Protein AF-A0A6M7ULU3-F1 (afdb_monomer_lite)

pLDDT: mean 80.38, std 22.22, range [25.2, 98.38]

Radius of gyration: 22.67 Å; chains: 1; bounding box: 77×61×46 Å

Foldseek 3Di:
DDDDDDDDDDDPDPPPPPPPPPPQPPPPPPPPPDDPDPQKEKEAEDAQAPQDGRQLVQLLQLLLCVLVVFKEKAWDADDAAPCLLVCQVVVPWYKYFYWYDPDHDDPCGNDPPFKWWFQWWQFSVRDIDGDPLSYTDMHRQADPVGGDQKTKIFIWGDPDRRDFDDDADDAQQQWFAPDDPRHGDDPPCRIGMIGGDHPDPPDHPIHRRGMTIGHGSGMIMTGDIATFAPCVVCSSVCSPPDSVVSSVNSVNRNDHHPPDPPPPDDDDDDD

Sequence (271 aa):
MWRRADSFAGLIGKKSMDSIEARWEMPSPRKTVSRMGEDYVCWSRMQAEAGQALEAIVRRKELERRAGRGMFCWGVGNAPAVITGALARLGEPVA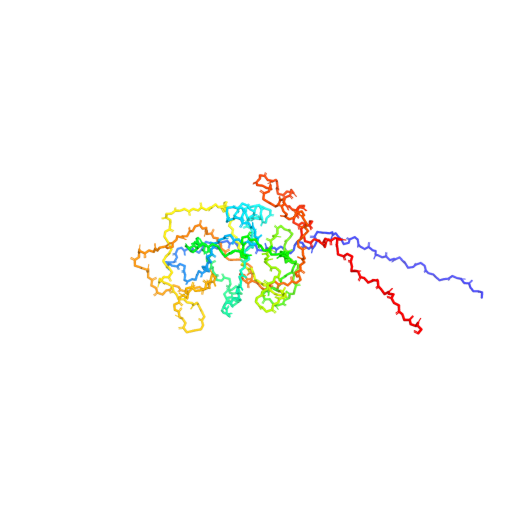AVFSIMKSRPKAVDVNPGRIVAWRRYFDVDGAIRPMPRHVLVTSRAESASGPKSRHFALMCWSDKPLLIQHGEQFDPAAYRNAGGTGAPVGASQVTALLKRASQGEGASAYEANLKAWLVAAYWVRLTDPIDCSPEFSCIDDLTDGSVDEWLQFVDRARHESELAEPSHAQQGCLL

Organism: NCBI:txid1777866

Secondary structure (DSSP, 8-state):
----------------TTTT---------------SS-SEEEEEEE--BTTB-HHHHHHHHHHHHHHTTTEEEEEESSPPPTHHHHHHHHT---EEEEEE-SSPPPHHHHS-S-EEEEEEEE-TTS-EEEPPTT---EEESEETTEE-S-EEEEEEE-SS------S-B--GGGEEESSTT-PPPPTT-SEEEEEE-S---S--S-B--EEEEEEEEEEEEEEEEEEPPGGGGGGGG-TT--HHHHHHHHHHHTS--TT------------

Structure (mmCIF, N/CA/C/O backbone):
data_AF-A0A6M7ULU3-F1
#
_entry.id   AF-A0A6M7ULU3-F1
#
loop_
_atom_site.group_PDB
_atom_site.id
_atom_site.type_symbol
_atom_site.label_atom_id
_atom_site.label_alt_id
_atom_site.label_comp_id
_atom_site.label_asym_id
_atom_site.label_entity_id
_atom_site.label_seq_id
_atom_site.pdbx_PDB_ins_code
_atom_site.Cartn_x
_atom_site.Cartn_y
_atom_site.Cartn_z
_atom_site.occupancy
_atom_site.B_iso_or_equiv
_atom_site.auth_seq_id
_atom_site.auth_comp_id
_atom_site.auth_asym_id
_atom_site.auth_atom_id
_atom_site.pdbx_PDB_model_num
ATOM 1 N N . MET A 1 1 ? 56.588 -37.198 -19.970 1.00 35.66 1 MET A N 1
ATOM 2 C CA . MET A 1 1 ? 55.789 -37.801 -21.060 1.00 35.66 1 MET A CA 1
ATOM 3 C C . MET A 1 1 ? 54.714 -38.667 -20.390 1.00 35.66 1 MET A C 1
ATOM 5 O O . MET A 1 1 ? 55.012 -39.783 -20.018 1.00 35.66 1 MET A O 1
ATOM 9 N N . TRP A 1 2 ? 53.703 -38.067 -19.752 1.00 25.20 2 TRP A N 1
ATOM 10 C CA . TRP A 1 2 ? 52.371 -37.653 -20.249 1.00 25.20 2 TRP A CA 1
ATOM 11 C C . TRP A 1 2 ? 51.399 -38.798 -20.631 1.00 25.20 2 TRP A C 1
ATOM 13 O O . TRP A 1 2 ? 51.589 -39.438 -21.659 1.00 25.20 2 TRP A O 1
ATOM 23 N N . ARG A 1 3 ? 50.277 -38.842 -19.872 1.00 29.02 3 ARG A N 1
ATOM 24 C CA . ARG A 1 3 ? 48.933 -39.453 -20.095 1.00 29.02 3 ARG A CA 1
ATOM 25 C C . ARG A 1 3 ? 48.806 -40.956 -19.770 1.00 29.02 3 ARG A C 1
ATOM 27 O O . ARG A 1 3 ? 49.662 -41.727 -20.160 1.00 29.02 3 ARG A O 1
ATOM 34 N N . ARG A 1 4 ? 47.760 -41.457 -19.095 1.00 30.28 4 ARG A N 1
ATOM 35 C CA . ARG A 1 4 ? 46.363 -41.005 -18.892 1.00 30.28 4 ARG A CA 1
ATOM 36 C C . ARG A 1 4 ? 45.883 -41.340 -17.465 1.00 30.28 4 ARG A C 1
ATOM 38 O O . ARG A 1 4 ? 46.225 -42.405 -16.971 1.00 30.28 4 ARG A O 1
ATOM 45 N N . ALA A 1 5 ? 45.043 -40.486 -16.878 1.00 30.14 5 ALA A N 1
ATOM 46 C CA . ALA A 1 5 ? 44.200 -40.812 -15.727 1.00 30.14 5 ALA A CA 1
ATOM 47 C C . ALA A 1 5 ? 42.767 -40.319 -16.000 1.00 30.14 5 ALA A C 1
ATOM 49 O O . ALA A 1 5 ? 42.569 -39.165 -16.373 1.00 30.14 5 ALA A O 1
ATOM 50 N N . ASP A 1 6 ? 41.839 -41.266 -15.892 1.00 32.16 6 ASP A N 1
ATOM 51 C CA . ASP A 1 6 ? 40.480 -41.196 -15.349 1.00 32.16 6 ASP A CA 1
ATOM 52 C C . ASP A 1 6 ? 39.484 -40.142 -15.864 1.00 32.16 6 ASP A C 1
ATOM 54 O O . ASP A 1 6 ? 39.533 -38.954 -15.552 1.00 32.16 6 ASP A O 1
ATOM 58 N N . SER A 1 7 ? 38.471 -40.643 -16.584 1.00 31.08 7 SER A N 1
ATOM 59 C CA . SER A 1 7 ? 37.175 -39.980 -16.750 1.00 31.08 7 SER A CA 1
ATOM 60 C C . SER A 1 7 ? 36.337 -40.183 -15.491 1.00 31.08 7 SER A C 1
ATOM 62 O O . SER A 1 7 ? 35.831 -41.274 -15.238 1.00 31.08 7 SER A O 1
ATOM 64 N N . PHE A 1 8 ? 36.161 -39.109 -14.728 1.00 32.69 8 PHE A N 1
ATOM 65 C CA . PHE A 1 8 ? 35.147 -39.014 -13.686 1.00 32.69 8 PHE A CA 1
ATOM 66 C C . PHE A 1 8 ? 33.786 -38.732 -14.335 1.00 32.69 8 PHE A C 1
ATOM 68 O O . PHE A 1 8 ? 33.576 -37.688 -14.954 1.00 32.69 8 PHE A O 1
ATOM 75 N N . ALA A 1 9 ? 32.855 -39.671 -14.183 1.00 32.66 9 ALA A N 1
ATOM 76 C CA . ALA A 1 9 ? 31.445 -39.475 -14.480 1.00 32.66 9 ALA A CA 1
ATOM 77 C C . ALA A 1 9 ? 30.847 -38.490 -13.459 1.00 32.66 9 ALA A C 1
ATOM 79 O O . ALA A 1 9 ? 30.571 -38.843 -12.314 1.00 32.66 9 ALA A O 1
ATOM 80 N N . GLY A 1 10 ? 30.683 -37.233 -13.871 1.00 28.67 10 GLY A N 1
ATOM 81 C CA . GLY A 1 10 ? 30.021 -36.193 -13.092 1.00 28.67 10 GLY A CA 1
ATOM 82 C C . GLY A 1 10 ? 28.512 -36.206 -13.313 1.00 28.67 10 GLY A C 1
ATOM 83 O O . GLY A 1 10 ? 28.027 -35.781 -14.359 1.00 28.67 10 GLY A O 1
ATOM 84 N N . LEU A 1 11 ? 27.782 -36.668 -12.297 1.00 34.09 11 LEU A N 1
ATOM 85 C CA . LEU A 1 11 ? 26.358 -36.415 -12.080 1.00 34.09 11 LEU A CA 1
ATOM 86 C C . LEU A 1 11 ? 26.085 -34.898 -12.162 1.00 34.09 11 LEU A C 1
ATOM 88 O O . LEU A 1 11 ? 26.368 -34.163 -11.219 1.00 34.09 11 LEU A O 1
ATOM 92 N N . ILE A 1 12 ? 25.491 -34.422 -13.255 1.00 35.84 12 ILE A N 1
ATOM 93 C CA . ILE A 1 12 ? 24.812 -33.120 -13.276 1.00 35.84 12 ILE A CA 1
ATOM 94 C C . ILE A 1 12 ? 23.319 -33.415 -13.291 1.00 35.84 12 ILE A C 1
ATOM 96 O O . ILE A 1 12 ? 22.694 -33.614 -14.332 1.00 35.84 12 ILE A O 1
ATOM 100 N N . GLY A 1 13 ? 22.758 -33.499 -12.086 1.00 30.20 13 GLY A N 1
ATOM 101 C CA . GLY A 1 13 ? 21.319 -33.505 -11.892 1.00 30.20 13 GLY A CA 1
ATOM 102 C C . GLY A 1 13 ? 20.732 -32.214 -12.452 1.00 30.20 13 GLY A C 1
ATOM 103 O O . GLY A 1 13 ? 21.105 -31.118 -12.031 1.00 30.20 13 GLY A O 1
ATOM 104 N N . LYS A 1 14 ? 19.797 -32.354 -13.394 1.00 31.61 14 LYS A N 1
ATOM 105 C CA . LYS A 1 14 ? 18.844 -31.309 -13.767 1.00 31.61 14 LYS A CA 1
ATOM 106 C C . LYS A 1 14 ? 18.110 -30.869 -12.495 1.00 31.61 14 LYS A C 1
ATOM 108 O O . LYS A 1 14 ? 17.156 -31.522 -12.081 1.00 31.61 14 LYS A O 1
ATOM 113 N N . LYS A 1 15 ? 18.556 -29.790 -11.846 1.00 33.06 15 LYS A N 1
ATOM 114 C CA . LYS A 1 15 ? 17.709 -29.077 -10.887 1.00 33.06 15 LYS A CA 1
ATOM 115 C C . LYS A 1 15 ? 16.626 -28.391 -11.707 1.00 33.06 15 LYS A C 1
ATOM 117 O O . LYS A 1 15 ? 16.906 -27.437 -12.427 1.00 33.06 15 LYS A O 1
ATOM 122 N N . SER A 1 16 ? 15.429 -28.970 -11.662 1.00 33.25 16 SER A N 1
ATOM 123 C CA . SER A 1 16 ? 14.222 -28.376 -12.222 1.00 33.25 16 SER A CA 1
ATOM 124 C C . SER A 1 16 ? 14.069 -26.956 -11.666 1.00 33.25 16 SER A C 1
ATOM 126 O O . SER A 1 16 ? 14.337 -26.682 -10.495 1.00 33.25 16 SER A O 1
ATOM 128 N N . MET A 1 17 ? 13.667 -26.050 -12.549 1.00 28.30 17 MET A N 1
ATOM 129 C CA . MET A 1 17 ? 13.428 -24.636 -12.280 1.00 28.30 17 MET A CA 1
ATOM 130 C C . MET A 1 17 ? 12.099 -24.416 -11.526 1.00 28.30 17 MET A C 1
ATOM 132 O O . MET A 1 17 ? 11.607 -23.297 -11.473 1.00 28.30 17 MET A O 1
ATOM 136 N N . ASP A 1 18 ? 11.542 -25.474 -10.919 1.00 28.73 18 ASP A N 1
ATOM 137 C CA . ASP A 1 18 ? 10.254 -25.474 -10.212 1.00 28.73 18 ASP A CA 1
ATOM 138 C C . ASP A 1 18 ? 10.403 -25.304 -8.687 1.00 28.73 18 ASP A C 1
ATOM 140 O O . ASP A 1 18 ? 9.416 -25.266 -7.959 1.00 28.73 18 ASP A O 1
ATOM 144 N N . SER A 1 19 ? 11.628 -25.191 -8.157 1.00 29.30 19 SER A N 1
ATOM 145 C CA . SER A 1 19 ? 11.877 -25.183 -6.704 1.00 29.30 19 SER A CA 1
ATOM 146 C C . SER A 1 19 ? 12.030 -23.794 -6.056 1.00 29.30 19 SER A C 1
ATOM 148 O O . SER A 1 19 ? 12.528 -23.707 -4.935 1.00 29.30 19 SER A O 1
ATOM 150 N N . ILE A 1 20 ? 11.628 -22.703 -6.724 1.00 36.16 20 ILE A N 1
ATOM 151 C CA . ILE A 1 20 ? 11.627 -21.332 -6.149 1.00 36.16 20 ILE A CA 1
ATOM 152 C C . ILE A 1 20 ? 10.221 -20.698 -6.183 1.00 36.16 20 ILE A C 1
ATOM 154 O O . ILE A 1 20 ? 10.050 -19.506 -5.968 1.00 36.16 20 ILE A O 1
ATOM 158 N N . GLU A 1 21 ? 9.165 -21.488 -6.354 1.00 36.66 21 GLU A N 1
ATOM 159 C CA . GLU A 1 21 ? 7.864 -21.101 -5.809 1.00 36.66 21 GLU A CA 1
ATOM 160 C C . GLU A 1 21 ? 7.826 -21.603 -4.370 1.00 36.66 21 GLU A C 1
ATOM 162 O O . GLU A 1 21 ? 7.372 -22.711 -4.086 1.00 36.66 21 GLU A O 1
ATOM 167 N N . ALA A 1 22 ? 8.395 -20.817 -3.450 1.00 36.91 22 ALA A N 1
ATOM 168 C CA . ALA A 1 22 ? 8.156 -21.021 -2.031 1.00 36.91 22 ALA A CA 1
ATOM 169 C C . ALA A 1 22 ? 6.640 -21.042 -1.864 1.00 36.91 22 ALA A C 1
ATOM 171 O O . ALA A 1 22 ? 6.033 -19.987 -1.977 1.00 36.91 22 ALA A O 1
ATOM 172 N N . ARG A 1 23 ? 6.040 -22.230 -1.690 1.00 36.75 23 ARG A N 1
ATOM 173 C CA . ARG A 1 23 ? 4.614 -22.397 -1.410 1.00 36.75 23 ARG A CA 1
ATOM 174 C C . ARG A 1 23 ? 4.280 -21.394 -0.321 1.00 36.75 23 ARG A C 1
ATOM 176 O O . ARG A 1 23 ? 4.613 -21.603 0.842 1.00 36.75 23 ARG A O 1
ATOM 183 N N . TRP A 1 24 ? 3.661 -20.289 -0.717 1.00 47.78 24 TRP A N 1
ATOM 184 C CA . TRP A 1 24 ? 2.916 -19.440 0.178 1.00 47.78 24 TRP A CA 1
ATOM 185 C C . TRP A 1 24 ? 1.815 -20.369 0.650 1.00 47.78 24 TRP A C 1
ATOM 187 O O . TRP A 1 24 ? 0.816 -20.563 -0.044 1.00 47.78 24 TRP A O 1
ATOM 197 N N . GLU A 1 25 ? 2.065 -21.075 1.754 1.00 38.66 25 GLU A N 1
ATOM 198 C CA . GLU A 1 25 ? 0.992 -21.679 2.510 1.00 38.66 25 GLU A CA 1
ATOM 199 C C . GLU A 1 25 ? 0.091 -20.507 2.830 1.00 38.66 25 GLU A C 1
ATOM 201 O O . GLU A 1 25 ? 0.400 -19.658 3.668 1.00 38.66 25 GLU A O 1
ATOM 206 N N . MET A 1 26 ? -0.961 -20.393 2.019 1.00 45.59 26 MET A N 1
ATOM 207 C CA . MET A 1 26 ? -2.015 -19.438 2.235 1.00 45.59 26 MET A CA 1
ATOM 208 C C . MET A 1 26 ? -2.385 -19.648 3.693 1.00 45.59 26 MET A C 1
ATOM 210 O O . MET A 1 26 ? -2.729 -20.785 4.048 1.00 45.59 26 MET A O 1
ATOM 214 N N . PRO A 1 27 ? -2.322 -18.624 4.559 1.00 39.94 27 PRO A N 1
ATOM 215 C CA . PRO A 1 27 ? -3.164 -18.694 5.722 1.00 39.94 27 PRO A CA 1
ATOM 216 C C . PRO A 1 27 ? -4.553 -18.859 5.117 1.00 39.94 27 PRO A C 1
ATOM 218 O O . PRO A 1 27 ? -5.095 -17.928 4.522 1.00 39.94 27 PRO A O 1
ATOM 221 N N . SER A 1 28 ? -5.087 -20.090 5.159 1.00 38.56 28 SER A N 1
ATOM 222 C CA . SER A 1 28 ? -6.513 -20.303 4.983 1.00 38.56 28 SER A CA 1
ATOM 223 C C . SER A 1 28 ? -7.115 -19.198 5.826 1.00 38.56 28 SER A C 1
ATOM 225 O O . SER A 1 28 ? -6.708 -19.122 6.994 1.00 38.56 28 SER A O 1
ATOM 227 N N . PRO A 1 29 ? -7.979 -18.319 5.282 1.00 43.12 29 PRO A N 1
ATOM 228 C CA . PRO A 1 29 ? -8.735 -17.427 6.132 1.00 43.12 29 PRO A CA 1
ATOM 229 C C . PRO A 1 29 ? -9.400 -18.386 7.102 1.00 43.12 29 PRO A C 1
ATOM 231 O O . PRO A 1 29 ? -10.265 -19.181 6.714 1.00 43.12 29 PRO A O 1
ATOM 234 N N . ARG A 1 30 ? -8.849 -18.494 8.320 1.00 38.75 30 ARG A N 1
ATOM 235 C CA . ARG A 1 30 ? -9.427 -19.370 9.318 1.00 38.75 30 ARG A CA 1
ATOM 236 C C . ARG A 1 30 ? -10.847 -18.855 9.365 1.00 38.75 30 ARG A C 1
ATOM 238 O O . ARG A 1 30 ? -11.071 -17.643 9.333 1.00 38.75 30 ARG A O 1
ATOM 245 N N . LYS A 1 31 ? -11.806 -19.775 9.340 1.00 37.12 31 LYS A N 1
ATOM 246 C CA . LYS A 1 31 ? -13.168 -19.471 9.753 1.00 37.12 31 LYS A CA 1
ATOM 247 C C . LYS A 1 31 ? -13.058 -19.032 11.211 1.00 37.12 31 LYS A C 1
ATOM 249 O O . LYS A 1 31 ? -13.299 -19.815 12.122 1.00 37.12 31 LYS A O 1
ATOM 254 N N . THR A 1 32 ? -12.586 -17.813 11.433 1.00 39.00 32 THR A N 1
ATOM 255 C CA . THR A 1 32 ? -12.601 -17.143 12.707 1.00 39.00 32 THR A CA 1
ATOM 256 C C . THR A 1 32 ? -14.056 -16.788 12.831 1.00 39.00 32 THR A C 1
ATOM 258 O O . THR A 1 32 ? -14.553 -15.820 12.259 1.00 39.00 32 THR A O 1
ATOM 261 N N . VAL A 1 33 ? -14.760 -17.735 13.444 1.00 34.56 33 VAL A N 1
ATOM 262 C CA . VAL A 1 33 ? -16.050 -17.548 14.074 1.00 34.56 33 VAL A CA 1
ATOM 263 C C . VAL A 1 33 ? -16.116 -16.106 14.541 1.00 34.56 33 VAL A C 1
ATOM 265 O O . VAL A 1 33 ? -15.246 -15.678 15.299 1.00 34.56 33 VAL A O 1
ATOM 268 N N . SER A 1 34 ? -17.118 -15.393 14.023 1.00 38.50 34 SER A N 1
ATOM 269 C CA . SER A 1 34 ? -17.583 -14.099 14.504 1.00 38.50 34 SER A CA 1
ATOM 270 C C . SER A 1 34 ? -17.288 -13.957 15.993 1.00 38.50 34 SER A C 1
ATOM 272 O O . SER A 1 34 ? -17.973 -14.528 16.845 1.00 38.50 34 SER A O 1
ATOM 274 N N . ARG A 1 35 ? -16.220 -13.231 16.305 1.00 40.03 35 ARG A N 1
ATOM 275 C CA . ARG A 1 35 ? -16.012 -12.667 17.621 1.00 40.03 35 ARG A CA 1
ATOM 276 C C . ARG A 1 35 ? -15.949 -11.175 17.378 1.00 40.03 35 ARG A C 1
ATOM 278 O O . ARG A 1 35 ? -15.155 -10.699 16.578 1.00 40.03 35 ARG A O 1
ATOM 285 N N . MET A 1 36 ? -16.928 -10.503 17.962 1.00 38.56 36 MET A N 1
ATOM 286 C CA . MET A 1 36 ? -17.193 -9.079 17.847 1.00 38.56 36 MET A CA 1
ATOM 287 C C . MET A 1 36 ? -15.902 -8.247 17.822 1.00 38.56 36 MET A C 1
ATOM 289 O O . MET A 1 36 ? -15.137 -8.291 18.777 1.00 38.56 36 MET A O 1
ATOM 293 N N . GLY A 1 37 ? -15.732 -7.473 16.744 1.00 48.56 37 GLY A N 1
ATOM 294 C CA . GLY A 1 37 ? -14.666 -6.492 16.553 1.00 48.56 37 GLY A CA 1
ATOM 295 C C . GLY A 1 37 ? -13.372 -7.081 15.997 1.00 48.56 37 GLY A C 1
ATOM 296 O O . GLY A 1 37 ? -12.678 -7.828 16.671 1.00 48.56 37 GLY A O 1
ATOM 297 N N . GLU A 1 38 ? -12.986 -6.678 14.785 1.00 63.88 38 GLU A N 1
ATOM 298 C CA . GLU A 1 38 ? -11.574 -6.733 14.398 1.00 63.88 38 GLU A CA 1
ATOM 299 C C . GLU A 1 38 ? -10.802 -5.866 15.401 1.00 63.88 38 GLU A C 1
ATOM 301 O O . GLU A 1 38 ? -10.943 -4.635 15.406 1.00 63.88 38 GLU A O 1
ATOM 306 N N . ASP A 1 39 ? -10.077 -6.520 16.312 1.00 84.75 39 ASP A N 1
ATOM 307 C CA . ASP A 1 39 ? -9.306 -5.855 17.363 1.00 84.75 39 ASP A CA 1
ATOM 308 C C . ASP A 1 39 ? -8.168 -5.037 16.764 1.00 84.75 39 ASP A C 1
ATOM 310 O O . ASP A 1 39 ? -7.835 -3.979 17.298 1.00 84.75 39 ASP A O 1
ATOM 314 N N . TYR A 1 40 ? -7.614 -5.498 15.638 1.00 93.50 40 TYR A N 1
ATOM 315 C CA . TYR A 1 40 ? -6.544 -4.836 14.911 1.00 93.50 40 TYR A CA 1
ATOM 316 C C . TYR A 1 40 ? -6.920 -4.563 13.457 1.00 93.50 40 TYR A C 1
ATOM 318 O O . TYR A 1 40 ? -7.411 -5.430 12.739 1.00 93.50 40 TYR A O 1
ATOM 326 N N . VAL A 1 41 ? -6.596 -3.355 13.008 1.00 95.75 41 VAL A N 1
ATOM 327 C CA . VAL A 1 41 ? -6.731 -2.919 11.616 1.00 95.75 41 VAL A CA 1
ATOM 328 C C . VAL A 1 41 ? -5.482 -2.149 11.222 1.00 95.75 41 VAL A C 1
ATOM 330 O O . VAL A 1 41 ? -4.979 -1.318 11.974 1.00 95.75 41 VAL A O 1
ATOM 333 N N . CYS A 1 42 ? -4.977 -2.399 10.022 1.00 97.06 42 CYS A N 1
ATOM 334 C CA . CYS A 1 42 ? -4.049 -1.504 9.362 1.00 97.06 42 CYS A CA 1
ATOM 335 C C . CYS A 1 42 ? -4.844 -0.517 8.518 1.00 97.06 42 CYS A C 1
ATOM 337 O O . CYS A 1 42 ? -5.425 -0.878 7.498 1.00 97.06 42 CYS A O 1
ATOM 339 N N . TRP A 1 43 ? -4.882 0.731 8.964 1.00 97.06 43 TRP A N 1
ATOM 340 C CA . TRP A 1 43 ? -5.537 1.796 8.229 1.00 97.06 43 TRP A CA 1
ATOM 341 C C . TRP A 1 43 ? -4.513 2.533 7.375 1.00 97.06 43 TRP A C 1
ATOM 343 O O . TRP A 1 43 ? -3.498 3.004 7.894 1.00 97.06 43 TRP A O 1
ATOM 353 N N . SER A 1 44 ? -4.781 2.644 6.078 1.00 97.12 44 SER A N 1
ATOM 354 C CA . SER A 1 44 ? -3.968 3.398 5.132 1.00 97.12 44 SER A CA 1
ATOM 355 C C . SER A 1 44 ? -4.824 4.415 4.389 1.00 97.12 44 SER A C 1
ATOM 357 O O . SER A 1 44 ? -5.944 4.138 3.968 1.00 97.12 44 SER A O 1
ATOM 359 N N . ARG A 1 45 ? -4.304 5.624 4.231 1.00 96.06 45 ARG A N 1
ATOM 360 C CA . ARG A 1 45 ? -4.933 6.682 3.456 1.00 96.06 45 ARG A CA 1
ATOM 361 C C . ARG A 1 45 ? -4.299 6.732 2.075 1.00 96.06 45 ARG A C 1
ATOM 363 O O . ARG A 1 45 ? -3.080 6.801 1.958 1.00 96.06 45 ARG A O 1
ATOM 370 N N . MET A 1 46 ? -5.127 6.709 1.043 1.00 95.62 46 MET A N 1
ATOM 371 C CA . MET A 1 46 ? -4.705 6.574 -0.346 1.00 95.62 46 MET A CA 1
ATOM 372 C C . MET A 1 46 ? -5.031 7.821 -1.167 1.00 95.62 46 MET A C 1
ATOM 374 O O . MET A 1 46 ? -6.022 8.511 -0.929 1.00 95.62 46 MET A O 1
ATOM 378 N N . GLN A 1 47 ? -4.162 8.111 -2.127 1.00 94.12 47 GLN A N 1
ATOM 379 C CA . GLN A 1 47 ? -4.257 9.228 -3.064 1.00 94.12 47 GLN A CA 1
ATOM 380 C C . GLN A 1 47 ? -3.383 8.929 -4.290 1.00 94.12 47 GLN A C 1
ATOM 382 O O . GLN A 1 47 ? -2.795 7.851 -4.374 1.00 94.12 47 GLN A O 1
ATOM 387 N N . ALA A 1 48 ? -3.274 9.889 -5.210 1.00 91.44 48 ALA A N 1
ATOM 388 C CA . ALA A 1 48 ? -2.309 9.820 -6.301 1.00 91.44 48 ALA A CA 1
ATOM 389 C C . ALA A 1 48 ? -0.870 9.682 -5.764 1.00 91.44 48 ALA A C 1
ATOM 391 O O . ALA A 1 48 ? -0.486 10.379 -4.819 1.00 91.44 48 ALA A O 1
ATOM 392 N N . GLU A 1 49 ? -0.082 8.798 -6.370 1.00 89.50 49 GLU A N 1
ATOM 393 C CA . GLU A 1 49 ? 1.303 8.522 -5.985 1.00 89.50 49 GLU A CA 1
ATOM 394 C C . GLU A 1 49 ? 2.132 8.124 -7.209 1.00 89.50 49 GLU A C 1
ATOM 396 O O . GLU A 1 49 ? 1.656 7.421 -8.097 1.00 89.50 49 GLU A O 1
ATOM 401 N N . ALA A 1 50 ? 3.396 8.559 -7.234 1.00 86.12 50 ALA A N 1
ATOM 402 C CA . ALA A 1 50 ? 4.357 8.236 -8.287 1.00 86.12 50 ALA A CA 1
ATOM 403 C C . ALA A 1 50 ? 3.826 8.535 -9.705 1.00 86.12 50 ALA A C 1
ATOM 405 O O . ALA A 1 50 ? 4.027 7.747 -10.624 1.00 86.12 50 ALA A O 1
ATOM 406 N N . GLY A 1 51 ? 3.142 9.669 -9.873 1.00 86.12 51 GLY A N 1
ATOM 407 C CA . GLY A 1 51 ? 2.607 10.099 -11.166 1.00 86.12 51 GLY A CA 1
ATOM 408 C C . GLY A 1 51 ? 1.287 9.448 -11.575 1.00 86.12 51 GLY A C 1
ATOM 409 O O . GLY A 1 51 ? 0.714 9.850 -12.579 1.00 86.12 51 GLY A O 1
ATOM 410 N N . GLN A 1 52 ? 0.776 8.487 -10.801 1.00 89.56 52 GLN A N 1
ATOM 411 C CA . GLN A 1 52 ? -0.456 7.771 -11.126 1.00 89.56 52 GLN A CA 1
ATOM 412 C C . GLN A 1 52 ? -1.645 8.337 -10.355 1.00 89.56 52 GLN A C 1
ATOM 414 O O . GLN A 1 52 ? -1.571 8.577 -9.144 1.00 89.56 52 GLN A O 1
ATOM 419 N N . ALA A 1 53 ? -2.773 8.486 -11.051 1.00 92.62 53 ALA A N 1
ATOM 420 C CA . ALA A 1 53 ? -4.064 8.713 -10.413 1.00 92.62 53 ALA A CA 1
ATOM 421 C C . ALA A 1 53 ? -4.454 7.509 -9.540 1.00 92.62 53 ALA A C 1
ATOM 423 O O . ALA A 1 53 ? -4.061 6.369 -9.800 1.00 92.62 53 ALA A O 1
ATOM 424 N N . LEU A 1 54 ? -5.263 7.750 -8.509 1.00 94.44 54 LEU A N 1
ATOM 425 C CA . LEU A 1 54 ? -5.662 6.714 -7.559 1.00 94.44 54 LEU A CA 1
ATOM 426 C C . LEU A 1 54 ? -6.368 5.532 -8.249 1.00 94.44 54 LEU A C 1
ATOM 428 O O . LEU A 1 54 ? -6.093 4.375 -7.944 1.00 94.44 54 LEU A O 1
ATOM 432 N N . GLU A 1 55 ? -7.238 5.809 -9.212 1.00 93.50 55 GLU A N 1
ATOM 433 C CA . GLU A 1 55 ? -7.972 4.804 -9.977 1.00 93.50 55 GLU A CA 1
ATOM 434 C C . GLU A 1 55 ? -7.021 3.932 -10.805 1.00 93.50 55 GLU A C 1
ATOM 436 O O . GLU A 1 55 ? -7.221 2.722 -10.904 1.00 93.50 55 GLU A O 1
ATOM 441 N N . ALA A 1 56 ? -5.961 4.525 -11.364 1.00 92.62 56 ALA A N 1
ATOM 442 C CA . ALA A 1 56 ? -4.930 3.794 -12.094 1.00 92.62 56 ALA A CA 1
ATOM 443 C C . ALA A 1 56 ? -4.123 2.880 -11.163 1.00 92.62 56 ALA A C 1
ATOM 445 O O . ALA A 1 56 ? -3.919 1.703 -11.471 1.00 92.62 56 ALA A O 1
ATOM 446 N N . ILE A 1 57 ? -3.771 3.374 -9.969 1.00 94.56 57 ILE A N 1
ATOM 447 C CA . ILE A 1 57 ? -3.132 2.564 -8.925 1.00 94.56 57 ILE A CA 1
ATOM 448 C C . ILE A 1 57 ? -4.017 1.364 -8.572 1.00 94.56 57 ILE A C 1
ATOM 450 O O . ILE A 1 57 ? -3.523 0.239 -8.551 1.00 94.56 57 ILE A O 1
ATOM 454 N N . VAL A 1 58 ? -5.316 1.568 -8.330 1.00 95.75 58 VAL A N 1
ATOM 455 C CA . VAL A 1 58 ? -6.239 0.478 -7.968 1.00 95.75 58 VAL A CA 1
ATOM 456 C C . VAL A 1 58 ? -6.364 -0.554 -9.092 1.00 95.75 58 VAL A C 1
ATOM 458 O O . VAL A 1 58 ? -6.234 -1.747 -8.816 1.00 95.75 58 VAL A O 1
ATOM 461 N N . ARG A 1 59 ? -6.519 -0.129 -10.355 1.00 93.94 59 ARG A N 1
ATOM 462 C CA . ARG A 1 59 ? -6.556 -1.046 -11.513 1.00 93.94 59 ARG A CA 1
ATOM 463 C C . ARG A 1 59 ? -5.302 -1.913 -11.598 1.00 93.94 59 ARG A C 1
ATOM 465 O O . ARG A 1 59 ? -5.382 -3.130 -11.736 1.00 93.94 59 ARG A O 1
ATOM 472 N N . ARG A 1 60 ? -4.131 -1.304 -11.431 1.00 93.75 60 ARG A N 1
ATOM 473 C CA . ARG A 1 60 ? -2.856 -2.023 -11.415 1.00 93.75 60 ARG A CA 1
ATOM 474 C C . ARG A 1 60 ? -2.759 -3.014 -10.258 1.00 93.75 60 ARG A C 1
ATOM 476 O O . ARG A 1 60 ? -2.262 -4.126 -10.428 1.00 93.75 60 ARG A O 1
ATOM 483 N N . LYS A 1 61 ? -3.234 -2.628 -9.072 1.00 96.31 61 LYS A N 1
ATOM 484 C CA . LYS A 1 61 ? -3.267 -3.522 -7.910 1.00 96.31 61 LYS A CA 1
ATOM 485 C C . LYS A 1 61 ? -4.219 -4.695 -8.128 1.00 96.31 61 LYS A C 1
ATOM 487 O O . LYS A 1 61 ? -3.940 -5.775 -7.619 1.00 96.31 61 LYS A O 1
ATOM 492 N N . GLU A 1 62 ? -5.277 -4.528 -8.920 1.00 96.62 62 GLU A N 1
ATOM 493 C CA . GLU A 1 62 ? -6.136 -5.641 -9.332 1.00 96.62 62 GLU A CA 1
ATOM 494 C C . GLU A 1 62 ? -5.424 -6.615 -10.285 1.00 96.62 62 GLU A C 1
ATOM 496 O O . GLU A 1 62 ? -5.557 -7.826 -10.112 1.00 96.62 62 GLU A O 1
ATOM 501 N N . LEU A 1 63 ? -4.620 -6.138 -11.244 1.00 95.69 63 LEU A N 1
ATOM 502 C CA . LEU A 1 63 ? -3.786 -7.018 -12.085 1.00 95.69 63 LEU A CA 1
ATOM 503 C C . LEU A 1 63 ? -2.786 -7.814 -11.241 1.00 95.69 63 LEU A C 1
ATOM 505 O O . LEU A 1 63 ? -2.667 -9.032 -11.384 1.00 95.69 63 LEU A O 1
ATOM 509 N N . GLU A 1 64 ? -2.135 -7.128 -10.303 1.00 96.19 64 GLU A N 1
ATOM 510 C CA . GLU A 1 64 ? -1.235 -7.728 -9.324 1.00 96.19 64 GLU A CA 1
ATOM 511 C C . GLU A 1 64 ? -1.947 -8.798 -8.486 1.00 96.19 64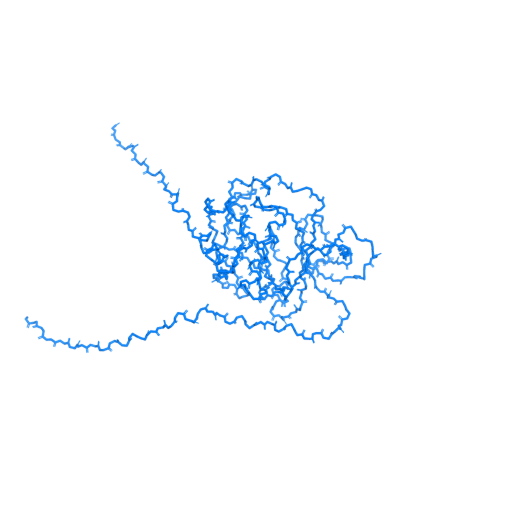 GLU A C 1
ATOM 513 O O . GLU A 1 64 ? -1.460 -9.925 -8.402 1.00 96.19 64 GLU A O 1
ATOM 518 N N . ARG A 1 65 ? -3.143 -8.491 -7.966 1.00 97.31 65 ARG A N 1
ATOM 519 C CA . ARG A 1 65 ? -3.992 -9.427 -7.219 1.00 97.31 65 ARG A CA 1
ATOM 520 C C . ARG A 1 65 ? -4.351 -10.659 -8.049 1.00 97.31 65 ARG A C 1
ATOM 522 O O . ARG A 1 65 ? -4.232 -11.781 -7.557 1.00 97.31 65 ARG A O 1
ATOM 529 N N . ARG A 1 66 ? -4.795 -10.478 -9.297 1.00 96.69 66 ARG A N 1
ATOM 530 C CA . ARG A 1 66 ? -5.168 -11.578 -10.207 1.00 96.69 66 ARG A CA 1
ATOM 531 C C . ARG A 1 66 ? -3.977 -12.495 -10.480 1.00 96.69 66 ARG A C 1
ATOM 533 O O . ARG A 1 66 ? -4.095 -13.708 -10.319 1.00 96.69 66 ARG A O 1
ATOM 540 N N . ALA A 1 67 ? -2.828 -11.917 -10.821 1.00 96.44 67 ALA A N 1
ATOM 541 C CA . ALA A 1 67 ? -1.589 -12.651 -11.068 1.00 96.44 67 ALA A CA 1
ATOM 542 C C . ALA A 1 67 ? -1.036 -13.333 -9.799 1.00 96.44 67 ALA A C 1
ATOM 544 O O . ALA A 1 67 ? -0.459 -14.417 -9.869 1.00 96.44 67 ALA A O 1
ATOM 545 N N . GLY A 1 68 ? -1.260 -12.727 -8.631 1.00 96.62 68 GLY A N 1
ATOM 546 C CA . GLY A 1 68 ? -0.858 -13.216 -7.313 1.00 96.62 68 GLY A CA 1
ATOM 547 C C . GLY A 1 68 ? -1.864 -14.122 -6.607 1.00 96.62 68 GLY A C 1
ATOM 548 O O . GLY A 1 68 ? -1.713 -14.360 -5.409 1.00 96.62 68 GLY A O 1
ATOM 549 N N . ARG A 1 69 ? -2.912 -14.599 -7.298 1.00 96.56 69 ARG A N 1
ATOM 550 C CA . ARG A 1 69 ? -3.986 -15.441 -6.722 1.00 96.56 69 ARG A CA 1
ATOM 551 C C . ARG A 1 69 ? -4.603 -14.846 -5.446 1.00 96.56 69 ARG A C 1
ATOM 553 O O . ARG A 1 69 ? -4.846 -15.539 -4.459 1.00 96.56 69 ARG A O 1
ATOM 560 N N . GLY A 1 70 ? -4.843 -13.542 -5.471 1.00 97.12 70 GLY A N 1
ATOM 561 C CA . GLY A 1 70 ? -5.381 -12.773 -4.355 1.00 97.12 70 GLY A CA 1
ATOM 562 C C . GLY A 1 70 ? -4.355 -11.870 -3.677 1.00 97.12 70 GLY A C 1
ATOM 563 O O . GLY A 1 70 ? -4.760 -10.917 -3.023 1.00 97.12 70 GLY A O 1
ATOM 564 N N . MET A 1 71 ? -3.051 -12.123 -3.830 1.00 97.88 71 MET A N 1
ATOM 565 C CA . MET A 1 71 ? -2.001 -11.348 -3.165 1.00 97.88 71 MET A CA 1
ATOM 566 C C . MET A 1 71 ? -1.614 -10.087 -3.947 1.00 97.88 71 MET A C 1
ATOM 568 O O . MET A 1 71 ? -1.444 -10.131 -5.160 1.00 97.88 71 MET A O 1
ATOM 572 N N . PHE A 1 72 ? -1.412 -8.978 -3.239 1.00 98.19 72 PHE A N 1
ATOM 573 C CA . PHE A 1 72 ? -0.842 -7.744 -3.776 1.00 98.19 72 PHE A CA 1
ATOM 574 C C . PHE A 1 72 ? -0.088 -6.979 -2.682 1.00 98.19 72 PHE A C 1
ATOM 576 O O . PHE A 1 72 ? -0.265 -7.222 -1.491 1.00 98.19 72 PHE A O 1
ATOM 583 N N . CYS A 1 73 ? 0.756 -6.029 -3.063 1.00 98.19 73 CYS A N 1
ATOM 584 C CA . CYS A 1 73 ? 1.492 -5.164 -2.160 1.00 98.19 73 CYS A CA 1
ATOM 585 C C . CYS A 1 73 ? 1.104 -3.702 -2.350 1.00 98.19 73 CYS A C 1
ATOM 587 O O . CYS A 1 73 ? 1.034 -3.204 -3.472 1.00 98.19 73 CYS A O 1
ATOM 589 N N . TRP A 1 74 ? 0.939 -2.977 -1.250 1.00 97.75 74 TRP A N 1
ATOM 590 C CA . TRP A 1 74 ? 0.649 -1.544 -1.265 1.00 97.75 74 TRP A CA 1
ATOM 591 C C . TRP A 1 74 ? 1.837 -0.756 -0.711 1.00 97.75 74 TRP A C 1
ATOM 593 O O . TRP A 1 74 ? 2.223 -0.969 0.436 1.00 97.75 74 TRP A O 1
ATOM 603 N N . GLY A 1 75 ? 2.441 0.126 -1.513 1.00 96.50 75 GLY A N 1
ATOM 604 C CA . GLY A 1 75 ? 3.578 0.951 -1.083 1.00 96.50 75 GLY A CA 1
ATOM 605 C C . GLY A 1 75 ? 3.173 1.945 0.006 1.00 96.50 75 GLY A C 1
ATOM 606 O O . GLY A 1 75 ? 2.099 2.533 -0.061 1.00 96.50 75 GLY A O 1
ATOM 607 N N . VAL A 1 76 ? 4.002 2.113 1.039 1.00 95.19 76 VAL A N 1
ATOM 608 C CA . VAL A 1 76 ? 3.727 3.042 2.148 1.00 95.19 76 VAL A CA 1
ATOM 609 C C . VAL A 1 76 ? 4.982 3.780 2.605 1.00 95.19 76 VAL A C 1
ATOM 611 O O . VAL A 1 76 ? 6.099 3.260 2.621 1.00 95.19 76 VAL A O 1
ATOM 614 N N . GLY A 1 77 ? 4.805 5.046 2.987 1.00 90.62 77 GLY A N 1
ATOM 615 C CA . GLY A 1 77 ? 5.907 5.962 3.289 1.00 90.62 77 GLY A CA 1
ATOM 616 C C . GLY A 1 77 ? 6.584 5.771 4.649 1.00 90.62 77 GLY A C 1
ATOM 617 O O . GLY A 1 77 ? 7.670 6.311 4.851 1.00 90.62 77 GLY A O 1
ATOM 618 N N . ASN A 1 78 ? 5.978 5.030 5.578 1.00 91.50 78 ASN A N 1
ATOM 619 C CA . ASN A 1 78 ? 6.459 4.905 6.955 1.00 91.50 78 ASN A CA 1
ATOM 620 C C . ASN A 1 78 ? 6.751 3.461 7.367 1.00 91.50 78 ASN A C 1
ATOM 622 O O . ASN A 1 78 ? 6.247 2.507 6.781 1.00 91.50 78 ASN A O 1
ATOM 626 N N . ALA A 1 79 ? 7.585 3.332 8.398 1.00 90.44 79 ALA A N 1
ATOM 627 C CA . ALA A 1 79 ? 7.924 2.050 8.996 1.00 90.44 79 ALA A CA 1
ATOM 628 C C . ALA A 1 79 ? 6.737 1.465 9.786 1.00 90.44 79 ALA A C 1
ATOM 630 O O . ALA A 1 79 ? 5.933 2.238 10.328 1.00 90.44 79 ALA A O 1
ATOM 631 N N . PRO A 1 80 ? 6.655 0.125 9.900 1.00 87.75 80 PRO A N 1
ATOM 632 C CA . PRO A 1 80 ? 5.672 -0.532 10.751 1.00 87.75 80 PRO A CA 1
ATOM 633 C C . PRO A 1 80 ? 5.861 -0.199 12.230 1.00 87.75 80 PRO A C 1
ATOM 635 O O . PRO A 1 80 ? 6.975 0.038 12.702 1.00 87.75 80 PRO A O 1
ATOM 638 N N . ALA A 1 81 ? 4.770 -0.285 12.994 1.00 87.31 81 ALA A N 1
ATOM 639 C CA . ALA A 1 81 ? 4.855 -0.345 14.450 1.00 87.31 81 ALA A CA 1
ATOM 640 C C . ALA A 1 81 ? 5.581 -1.633 14.881 1.00 87.31 81 ALA A C 1
ATOM 642 O O . ALA A 1 81 ? 5.392 -2.679 14.259 1.00 87.31 81 ALA A O 1
ATOM 643 N N . VAL A 1 82 ? 6.347 -1.590 15.977 1.00 86.88 82 VAL A N 1
ATOM 644 C CA . VAL A 1 82 ? 7.141 -2.738 16.473 1.00 86.88 82 VAL A CA 1
ATOM 645 C C . VAL A 1 82 ? 6.293 -4.005 16.653 1.00 86.88 82 VAL A C 1
ATOM 647 O O . VAL A 1 82 ? 6.727 -5.099 16.300 1.00 86.88 82 VAL A O 1
ATOM 650 N N . ILE A 1 83 ? 5.055 -3.857 17.135 1.00 90.44 83 ILE A N 1
ATOM 651 C CA . ILE A 1 83 ? 4.130 -4.975 17.369 1.00 90.44 83 ILE A CA 1
ATOM 652 C C . ILE A 1 83 ? 3.708 -5.703 16.078 1.00 90.44 83 ILE A C 1
ATOM 654 O O . ILE A 1 83 ? 3.323 -6.865 16.138 1.00 90.44 83 ILE A O 1
ATOM 658 N N . THR A 1 84 ? 3.831 -5.069 14.905 1.00 91.19 84 THR A N 1
ATOM 659 C CA . THR A 1 84 ? 3.379 -5.628 13.616 1.00 91.19 84 THR A CA 1
ATOM 660 C C . THR A 1 84 ? 4.027 -6.980 13.325 1.00 91.19 84 THR A C 1
ATOM 662 O O . THR A 1 84 ? 3.338 -7.928 12.964 1.00 91.19 84 THR A O 1
ATOM 665 N N . GLY A 1 85 ? 5.340 -7.101 13.555 1.00 88.75 85 GLY A N 1
ATOM 666 C CA . GLY A 1 85 ? 6.054 -8.362 13.341 1.00 88.75 85 GLY A CA 1
ATOM 667 C C . GLY A 1 85 ? 5.650 -9.459 14.331 1.00 88.75 85 GLY A C 1
ATOM 668 O O . GLY A 1 85 ? 5.657 -10.633 13.978 1.00 88.75 85 GLY A O 1
ATOM 669 N N . ALA A 1 86 ? 5.265 -9.093 15.559 1.00 89.75 86 ALA A N 1
ATOM 670 C CA . ALA A 1 86 ? 4.754 -10.054 16.533 1.00 89.75 86 ALA A CA 1
ATOM 671 C C . ALA A 1 86 ? 3.371 -10.582 16.123 1.00 89.75 86 ALA A C 1
ATOM 673 O O . ALA A 1 86 ? 3.169 -11.792 16.142 1.00 89.75 86 ALA A O 1
ATOM 674 N N . LEU A 1 87 ? 2.463 -9.702 15.680 1.00 91.75 87 LEU A N 1
ATOM 675 C CA . LEU A 1 87 ? 1.145 -10.103 15.171 1.00 91.75 87 LEU A CA 1
ATOM 676 C C . LEU A 1 87 ? 1.262 -11.019 13.948 1.00 91.75 87 LEU A C 1
ATOM 678 O O . LEU A 1 87 ? 0.583 -12.039 13.891 1.00 91.75 87 LEU A O 1
ATOM 682 N N . ALA A 1 88 ? 2.164 -10.697 13.014 1.00 91.06 88 ALA A N 1
ATOM 683 C CA . ALA A 1 88 ? 2.411 -11.524 11.834 1.00 91.06 88 ALA A CA 1
ATOM 684 C C . ALA A 1 88 ? 2.897 -12.933 12.208 1.00 91.06 88 ALA A C 1
ATOM 686 O O . ALA A 1 88 ? 2.367 -13.922 11.709 1.00 91.06 88 ALA A O 1
ATOM 687 N N . ARG A 1 89 ? 3.855 -13.048 13.141 1.00 88.56 89 ARG A N 1
ATOM 688 C CA . ARG A 1 89 ? 4.350 -14.354 13.617 1.00 88.56 89 ARG A CA 1
ATOM 689 C C . ARG A 1 89 ? 3.296 -15.166 14.369 1.00 88.56 89 ARG A C 1
ATOM 691 O O . ARG A 1 89 ? 3.322 -16.389 14.300 1.00 88.56 89 ARG A O 1
ATOM 698 N N . LEU A 1 90 ? 2.392 -14.501 15.088 1.00 90.00 90 LEU A N 1
ATOM 699 C CA . LEU A 1 90 ? 1.270 -15.149 15.772 1.00 90.00 90 LEU A CA 1
ATOM 700 C C . LEU A 1 90 ? 0.125 -15.522 14.815 1.00 90.00 90 LEU A C 1
ATOM 702 O O . LEU A 1 90 ? -0.759 -16.286 15.197 1.00 90.00 90 LEU A O 1
ATOM 706 N N . GLY A 1 91 ? 0.139 -15.013 13.579 1.00 88.56 91 GLY A N 1
ATOM 707 C CA . GLY A 1 91 ? -0.944 -15.205 12.617 1.00 88.56 91 GLY A CA 1
ATOM 708 C C . GLY A 1 91 ? -2.235 -14.493 13.023 1.00 88.56 91 GLY A C 1
ATOM 709 O O . GLY A 1 91 ? -3.322 -14.958 12.678 1.00 88.56 91 GLY A O 1
ATOM 710 N N . GLU A 1 92 ? -2.128 -13.396 13.778 1.00 91.12 92 GLU A N 1
ATOM 711 C CA . GLU A 1 92 ? -3.286 -12.616 14.220 1.00 91.12 92 GLU A CA 1
ATOM 712 C C . GLU A 1 92 ? -3.955 -11.943 13.020 1.00 91.12 92 GLU A C 1
ATOM 714 O O . GLU A 1 92 ? -3.272 -11.214 12.296 1.00 91.12 92 GLU A O 1
ATOM 719 N N . PRO A 1 93 ? -5.260 -12.140 12.779 1.00 91.12 93 PRO A N 1
ATOM 720 C CA . PRO A 1 93 ? -5.926 -11.553 11.626 1.00 91.12 93 PRO A CA 1
ATOM 721 C C . PRO A 1 93 ? -5.949 -10.024 11.741 1.00 91.12 93 PRO A C 1
ATOM 723 O O . PRO A 1 93 ? -6.449 -9.468 12.717 1.00 91.12 93 PRO A O 1
ATOM 726 N N . VAL A 1 94 ? -5.426 -9.339 10.721 1.00 95.62 94 VAL A N 1
ATOM 727 C CA . VAL A 1 94 ? -5.436 -7.873 10.636 1.00 95.62 94 VAL A CA 1
ATOM 728 C C . VAL A 1 94 ? -6.043 -7.459 9.304 1.00 95.62 94 VAL A C 1
ATOM 730 O O . VAL A 1 94 ? -5.476 -7.736 8.244 1.00 95.62 94 VAL A O 1
ATOM 733 N N . ALA A 1 95 ? -7.178 -6.767 9.351 1.00 96.38 95 ALA A N 1
ATOM 734 C CA . ALA A 1 95 ? -7.767 -6.175 8.158 1.00 96.38 95 ALA A CA 1
ATOM 735 C C . ALA A 1 95 ? -6.940 -4.967 7.699 1.00 96.38 95 ALA A C 1
ATOM 737 O O . ALA A 1 95 ? -6.514 -4.143 8.509 1.00 96.38 95 ALA A O 1
ATOM 738 N N . ALA A 1 96 ? -6.722 -4.848 6.395 1.00 97.62 96 ALA A N 1
ATOM 739 C CA . ALA A 1 96 ? -6.205 -3.647 5.760 1.00 97.62 96 ALA A CA 1
ATOM 740 C C . ALA A 1 96 ? -7.386 -2.824 5.236 1.00 97.62 96 ALA A C 1
ATOM 742 O O . ALA A 1 96 ? -8.128 -3.284 4.367 1.00 97.62 96 ALA A O 1
ATOM 743 N N . VAL A 1 97 ? -7.554 -1.614 5.765 1.00 97.56 97 VAL A N 1
ATOM 744 C CA . VAL A 1 97 ? -8.611 -0.677 5.378 1.00 97.56 97 VAL A CA 1
ATOM 745 C C . VAL A 1 97 ? -7.974 0.520 4.692 1.00 97.56 97 VAL A C 1
ATOM 747 O O . VAL A 1 97 ? -7.128 1.197 5.279 1.00 97.56 97 VAL A O 1
ATOM 750 N N . PHE A 1 98 ? -8.401 0.797 3.465 1.00 98.06 98 PHE A N 1
ATOM 751 C CA . PHE A 1 98 ? -7.910 1.919 2.676 1.00 98.06 98 PHE A CA 1
ATOM 752 C C . PHE A 1 98 ? -8.984 2.996 2.554 1.00 98.06 98 PHE A C 1
ATOM 754 O O . PHE A 1 98 ? -10.102 2.707 2.133 1.00 98.06 98 PHE A O 1
ATOM 761 N N . SER A 1 99 ? -8.640 4.237 2.891 1.00 97.44 99 SER A N 1
ATOM 762 C CA . SER A 1 99 ? -9.538 5.395 2.793 1.00 97.44 99 SER A CA 1
ATOM 763 C C . SER A 1 99 ? -8.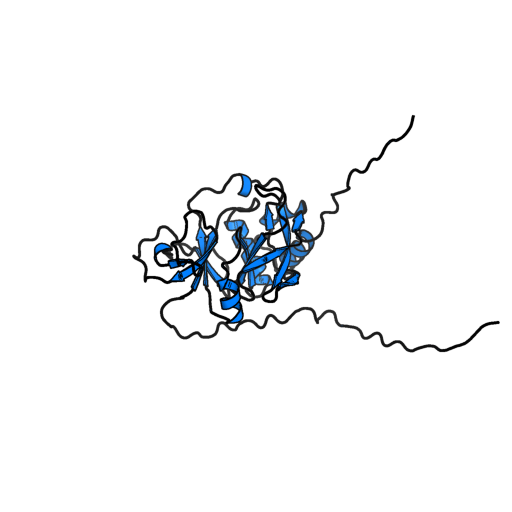958 6.465 1.882 1.00 97.44 99 SER A C 1
ATOM 765 O O . SER A 1 99 ? -7.767 6.756 1.956 1.00 97.44 99 SER A O 1
ATOM 767 N N . ILE A 1 100 ? -9.782 7.126 1.078 1.00 96.56 100 ILE A N 1
ATOM 768 C CA . ILE A 1 100 ? -9.328 8.242 0.240 1.00 96.56 100 ILE A CA 1
ATOM 769 C C . ILE A 1 100 ? -8.880 9.421 1.121 1.00 96.56 100 ILE A C 1
ATOM 771 O O . ILE A 1 100 ? -9.547 9.801 2.091 1.00 96.56 100 ILE A O 1
ATOM 775 N N . MET A 1 101 ? -7.727 10.013 0.802 1.00 93.31 101 MET A N 1
ATOM 776 C CA . MET A 1 101 ? -7.289 11.257 1.434 1.00 93.31 101 MET A CA 1
ATOM 777 C C . MET A 1 101 ? -8.199 12.414 1.031 1.00 93.31 101 MET A C 1
ATOM 779 O O . MET A 1 101 ? -8.511 12.613 -0.135 1.00 93.31 101 MET A O 1
ATOM 783 N N . LYS A 1 102 ? -8.576 13.231 2.014 1.00 89.31 102 LYS A N 1
ATOM 784 C CA . LYS A 1 102 ? -9.427 14.412 1.793 1.00 89.31 102 LYS A CA 1
ATOM 785 C C . LYS A 1 102 ? -8.668 15.594 1.209 1.00 89.31 102 LYS A C 1
ATOM 787 O O . LYS A 1 102 ? -9.243 16.453 0.551 1.00 89.31 102 LYS A O 1
ATOM 792 N N . SER A 1 103 ? -7.383 15.684 1.536 1.00 88.56 103 SER A N 1
ATOM 793 C CA . SER A 1 103 ? -6.502 16.711 1.001 1.00 88.56 103 SER A CA 1
ATOM 794 C C . SER A 1 103 ? -6.143 16.396 -0.442 1.00 88.56 103 SER A C 1
ATOM 796 O O . SER A 1 103 ? -6.024 15.231 -0.814 1.00 88.56 103 SER A O 1
ATOM 798 N N . ARG A 1 104 ? -5.879 17.441 -1.228 1.00 88.69 104 ARG A N 1
ATOM 799 C CA . ARG A 1 104 ? -5.336 17.271 -2.577 1.00 88.69 104 ARG A CA 1
ATOM 800 C C . ARG A 1 104 ? -3.958 16.590 -2.531 1.00 88.69 104 ARG A C 1
ATOM 802 O O . ARG A 1 104 ? -3.186 16.884 -1.610 1.00 88.69 104 ARG A O 1
ATOM 809 N N . PRO A 1 105 ? -3.628 15.755 -3.533 1.00 88.06 105 PRO A N 1
ATOM 810 C CA . PRO A 1 105 ? -2.286 15.217 -3.696 1.00 88.06 105 PRO A CA 1
ATOM 811 C C . PRO A 1 105 ? -1.239 16.325 -3.778 1.00 88.06 105 PRO A C 1
ATOM 813 O O . PRO A 1 105 ? -1.491 17.408 -4.314 1.00 88.06 105 PRO A O 1
ATOM 816 N N . LYS A 1 106 ? -0.039 16.059 -3.259 1.00 86.75 106 LYS A N 1
ATOM 817 C CA . LYS A 1 106 ? 1.074 17.004 -3.388 1.00 86.75 106 LYS A CA 1
ATOM 818 C C . LYS A 1 106 ? 1.579 16.990 -4.828 1.00 86.75 106 LYS A C 1
ATOM 820 O O . LYS A 1 106 ? 1.631 15.935 -5.451 1.00 86.75 106 LYS A O 1
ATOM 825 N N . ALA A 1 107 ? 2.053 18.135 -5.321 1.00 85.12 107 ALA A N 1
ATOM 826 C CA . ALA A 1 107 ? 2.604 18.245 -6.676 1.00 85.12 107 ALA A CA 1
ATOM 827 C C . ALA A 1 107 ? 3.710 17.212 -6.953 1.00 85.12 107 ALA A C 1
ATOM 829 O O . ALA A 1 107 ? 3.749 16.628 -8.027 1.00 85.12 107 ALA A O 1
ATOM 830 N N . VAL A 1 108 ? 4.552 16.921 -5.956 1.00 84.12 108 VAL A N 1
ATOM 831 C CA . VAL A 1 108 ? 5.621 15.913 -6.066 1.00 84.12 108 VAL A CA 1
ATOM 832 C C . VAL A 1 108 ? 5.106 14.483 -6.209 1.00 84.12 108 VAL A C 1
ATOM 834 O O . VAL A 1 108 ? 5.822 13.648 -6.747 1.00 84.12 108 VAL A O 1
ATOM 837 N N . ASP A 1 109 ? 3.901 14.189 -5.718 1.00 83.44 109 ASP A N 1
ATOM 838 C CA . ASP A 1 109 ? 3.280 12.868 -5.838 1.00 83.44 109 ASP A CA 1
ATOM 839 C C . ASP A 1 109 ? 2.562 12.719 -7.197 1.00 83.44 109 ASP A C 1
ATOM 841 O O . ASP A 1 109 ? 2.507 11.614 -7.733 1.00 83.44 109 ASP A O 1
ATOM 845 N N . VAL A 1 110 ? 2.097 13.834 -7.782 1.00 84.69 110 VAL A N 1
ATOM 846 C CA . VAL A 1 110 ? 1.458 13.907 -9.114 1.00 84.69 110 VAL A CA 1
ATOM 847 C C . VAL A 1 110 ? 2.473 13.992 -10.256 1.00 84.69 110 VAL A C 1
ATOM 849 O O . VAL A 1 110 ? 2.231 13.449 -11.323 1.00 84.69 110 VAL A O 1
ATOM 852 N N . ASN A 1 111 ? 3.603 14.668 -10.058 1.00 84.19 111 ASN A N 1
ATOM 853 C CA . ASN A 1 111 ? 4.653 14.818 -11.065 1.00 84.19 111 ASN A CA 1
ATOM 854 C C . ASN A 1 111 ? 6.036 14.602 -10.423 1.00 84.19 111 ASN A C 1
ATOM 856 O O . ASN A 1 111 ? 6.743 15.568 -10.111 1.00 84.19 111 ASN A O 1
ATOM 860 N N . PRO A 1 112 ? 6.404 13.346 -10.117 1.00 85.81 112 PRO A N 1
ATOM 861 C CA . PRO A 1 112 ? 7.692 13.040 -9.514 1.00 85.81 112 PRO A CA 1
ATOM 862 C C . PRO A 1 112 ? 8.824 13.205 -10.532 1.00 85.81 112 PRO A C 1
ATOM 864 O O . PRO A 1 112 ? 8.725 12.731 -11.656 1.00 85.81 112 PRO A O 1
ATOM 867 N N . GLY A 1 113 ? 9.948 13.799 -10.118 1.00 85.56 113 GLY A N 1
ATOM 868 C CA . GLY A 1 113 ? 11.110 13.933 -11.008 1.00 85.56 113 GLY A CA 1
ATOM 869 C C . GLY A 1 113 ? 11.717 12.587 -11.425 1.00 85.56 113 GLY A C 1
ATOM 870 O O . GLY A 1 113 ? 12.160 12.437 -12.556 1.00 85.56 113 GLY A O 1
ATOM 871 N N . ARG A 1 114 ? 11.723 11.603 -10.515 1.00 89.38 114 ARG A N 1
ATOM 872 C CA . ARG A 1 114 ? 12.187 10.228 -10.758 1.00 89.38 114 ARG A CA 1
ATOM 873 C C . ARG A 1 114 ? 11.365 9.229 -9.952 1.00 89.38 114 ARG A C 1
ATOM 875 O O . ARG A 1 114 ? 10.981 9.509 -8.808 1.00 89.38 114 ARG A O 1
ATOM 882 N N . ILE A 1 115 ? 11.147 8.052 -10.530 1.00 91.50 115 ILE A N 1
ATOM 883 C CA . ILE A 1 115 ? 10.412 6.936 -9.929 1.00 91.50 115 ILE A CA 1
ATOM 884 C C . ILE A 1 115 ? 11.334 5.722 -9.890 1.00 91.50 115 ILE A C 1
ATOM 886 O O . ILE A 1 115 ? 12.023 5.430 -10.862 1.00 91.50 115 ILE A O 1
ATOM 890 N N . VAL A 1 116 ? 11.312 5.009 -8.767 1.00 93.69 116 VAL A N 1
ATOM 891 C CA . VAL A 1 116 ? 12.016 3.738 -8.602 1.00 93.69 116 VAL A CA 1
ATOM 892 C C . VAL A 1 116 ? 11.036 2.595 -8.380 1.00 93.69 116 VAL A C 1
ATOM 894 O O . VAL A 1 116 ? 10.018 2.771 -7.702 1.00 93.69 116 VAL A O 1
ATOM 897 N N . ALA A 1 117 ? 11.370 1.418 -8.900 1.00 94.81 117 ALA A N 1
ATOM 898 C CA . ALA A 1 117 ? 10.757 0.149 -8.538 1.00 94.81 117 ALA A CA 1
ATOM 899 C C . ALA A 1 117 ? 11.586 -0.534 -7.442 1.00 94.81 117 ALA A C 1
ATOM 901 O O . ALA A 1 117 ? 12.807 -0.414 -7.391 1.00 94.81 117 ALA A O 1
ATOM 902 N N . TRP A 1 118 ? 10.926 -1.262 -6.545 1.00 96.50 118 TRP A N 1
ATOM 903 C CA . TRP A 1 118 ? 11.593 -2.003 -5.473 1.00 96.50 118 TRP A CA 1
ATOM 904 C C . TRP A 1 118 ? 11.644 -3.491 -5.812 1.00 96.50 118 TRP A C 1
ATOM 906 O O . TRP A 1 118 ? 10.605 -4.104 -6.088 1.00 96.50 118 TRP A O 1
ATOM 916 N N . ARG A 1 119 ? 12.847 -4.078 -5.788 1.00 96.31 119 ARG A N 1
ATOM 917 C CA . ARG A 1 119 ? 13.075 -5.464 -6.236 1.00 96.31 119 ARG A CA 1
ATOM 918 C C . ARG A 1 119 ? 13.171 -6.477 -5.106 1.00 96.31 119 ARG A C 1
ATOM 920 O O . ARG A 1 119 ? 12.990 -7.671 -5.346 1.00 96.31 119 ARG A O 1
ATOM 927 N N . ARG A 1 120 ? 13.447 -6.036 -3.876 1.00 97.12 120 ARG A N 1
ATOM 928 C CA . ARG A 1 120 ? 13.664 -6.930 -2.729 1.00 97.12 120 ARG A CA 1
ATOM 929 C C . ARG A 1 120 ? 12.990 -6.414 -1.464 1.00 97.12 120 ARG A C 1
ATOM 931 O O . ARG A 1 120 ? 12.744 -5.217 -1.315 1.00 97.12 120 ARG A O 1
ATOM 938 N N . TYR A 1 121 ? 12.734 -7.319 -0.527 1.00 97.19 121 TYR A N 1
ATOM 939 C CA . TYR A 1 121 ? 12.183 -6.995 0.786 1.00 97.19 121 TYR A CA 1
ATOM 940 C C . TYR A 1 121 ? 12.836 -7.816 1.899 1.00 97.19 121 TYR A C 1
ATOM 942 O O . TYR A 1 121 ? 13.462 -8.842 1.643 1.00 97.19 121 TYR A O 1
ATOM 950 N N . PHE A 1 122 ? 12.687 -7.350 3.136 1.00 93.81 122 PHE A N 1
ATOM 951 C CA . PHE A 1 122 ? 13.046 -8.097 4.342 1.00 93.81 122 PHE A CA 1
ATOM 952 C C . PHE A 1 122 ? 11.822 -8.866 4.848 1.00 93.81 122 PHE A C 1
ATOM 954 O O . PHE A 1 122 ? 10.784 -8.245 5.091 1.00 93.81 122 PHE A O 1
ATOM 961 N N . ASP A 1 123 ? 11.932 -10.189 4.982 1.00 90.00 123 ASP A N 1
ATOM 962 C CA . ASP A 1 123 ? 10.871 -11.036 5.541 1.00 90.00 123 ASP A CA 1
ATOM 963 C C . ASP A 1 123 ? 10.790 -10.952 7.082 1.00 90.00 123 ASP A C 1
ATOM 965 O O . ASP A 1 123 ? 11.479 -10.145 7.713 1.00 90.00 123 ASP A O 1
ATOM 969 N N . VAL A 1 124 ? 9.908 -11.756 7.696 1.00 84.12 124 VAL A N 1
ATOM 970 C CA . VAL A 1 124 ? 9.695 -11.771 9.159 1.00 84.12 124 VAL A CA 1
ATOM 971 C C . VAL A 1 124 ? 10.935 -12.170 9.960 1.00 84.12 124 VAL A C 1
ATOM 973 O O . VAL A 1 124 ? 11.042 -11.777 11.124 1.00 84.12 124 VAL A O 1
ATOM 976 N N . ASP A 1 125 ? 11.858 -12.903 9.336 1.00 85.88 125 ASP A N 1
ATOM 977 C CA . ASP A 1 125 ? 13.115 -13.369 9.925 1.00 85.88 125 ASP A CA 1
ATOM 978 C C . ASP A 1 125 ? 14.273 -12.402 9.624 1.00 85.88 125 ASP A C 1
ATOM 980 O O . ASP A 1 125 ? 15.406 -12.606 10.057 1.00 85.88 125 ASP A O 1
ATOM 984 N N . GLY A 1 126 ? 14.000 -11.322 8.884 1.00 88.06 126 GLY A N 1
ATOM 985 C CA . GLY A 1 126 ? 14.995 -10.344 8.463 1.00 88.06 126 GLY A CA 1
ATOM 986 C C . GLY A 1 126 ? 15.852 -10.803 7.282 1.00 88.06 126 GLY A C 1
ATOM 987 O O . GLY A 1 126 ? 16.828 -10.126 6.952 1.00 88.06 126 GLY A O 1
ATOM 988 N N . ALA A 1 127 ? 15.502 -11.905 6.617 1.00 93.56 127 ALA A N 1
ATOM 989 C CA . ALA A 1 127 ? 16.195 -12.343 5.417 1.00 93.56 127 ALA A CA 1
ATOM 990 C C . ALA A 1 127 ? 15.749 -11.519 4.202 1.00 93.56 127 ALA A C 1
ATOM 992 O O . ALA A 1 127 ? 14.577 -11.163 4.046 1.00 93.56 127 ALA A O 1
ATOM 993 N N . ILE A 1 128 ? 16.699 -11.217 3.313 1.00 96.25 128 ILE A N 1
ATOM 994 C CA . ILE A 1 128 ? 16.408 -10.494 2.073 1.00 96.25 128 ILE A CA 1
ATOM 995 C C . ILE A 1 128 ? 15.836 -11.473 1.049 1.00 96.25 128 ILE A C 1
ATOM 997 O O . ILE A 1 128 ? 16.523 -12.389 0.592 1.00 96.25 128 ILE A O 1
ATOM 1001 N N . ARG A 1 129 ? 14.600 -11.225 0.624 1.00 96.50 129 ARG A N 1
ATOM 1002 C CA . ARG A 1 129 ? 13.884 -12.003 -0.389 1.00 96.50 129 ARG A CA 1
ATOM 1003 C C . ARG A 1 129 ? 13.661 -11.174 -1.657 1.00 96.50 129 ARG A C 1
ATOM 1005 O O . ARG A 1 129 ? 13.483 -9.956 -1.560 1.00 96.50 129 ARG A O 1
ATOM 1012 N N . PRO A 1 130 ? 13.678 -11.797 -2.849 1.00 96.50 130 PRO A N 1
ATOM 1013 C CA . PRO A 1 130 ? 13.189 -11.134 -4.052 1.00 96.50 130 PRO A CA 1
ATOM 1014 C C . PRO A 1 130 ? 11.696 -10.840 -3.896 1.00 96.50 130 PRO A C 1
ATOM 1016 O O . PRO A 1 130 ? 10.966 -11.623 -3.287 1.00 96.50 130 PRO A O 1
ATOM 1019 N N . MET A 1 131 ? 11.234 -9.722 -4.445 1.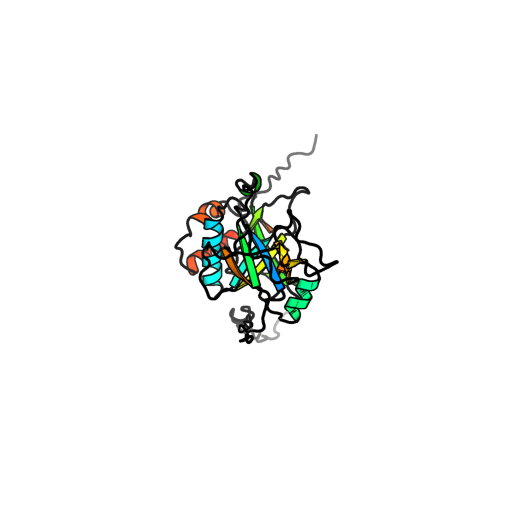00 96.25 131 MET A N 1
ATOM 1020 C CA . MET A 1 131 ? 9.802 -9.459 -4.509 1.00 96.25 131 MET A CA 1
ATOM 1021 C C . MET A 1 131 ? 9.102 -10.521 -5.371 1.00 96.25 131 MET A C 1
ATOM 1023 O O . MET A 1 131 ? 9.662 -10.934 -6.390 1.00 96.25 131 MET A O 1
ATOM 1027 N N . PRO A 1 132 ? 7.870 -10.937 -5.024 1.00 96.12 132 PRO A N 1
ATOM 1028 C CA . PRO A 1 132 ? 7.102 -11.856 -5.856 1.00 96.12 132 PRO A CA 1
ATOM 1029 C C . PRO A 1 132 ? 6.953 -11.314 -7.279 1.00 96.12 132 PRO A C 1
ATOM 1031 O O . PRO A 1 132 ? 6.753 -10.109 -7.467 1.00 96.12 132 PRO A O 1
ATOM 1034 N N . ARG A 1 133 ? 7.052 -12.201 -8.276 1.00 95.62 133 ARG A N 1
ATOM 1035 C CA . ARG A 1 133 ? 7.125 -11.826 -9.699 1.00 95.62 133 ARG A CA 1
ATOM 1036 C C . ARG A 1 133 ? 5.979 -10.919 -10.145 1.00 95.62 133 ARG A C 1
ATOM 1038 O O . ARG A 1 133 ? 6.215 -9.978 -10.875 1.00 95.62 133 ARG A O 1
ATOM 1045 N N . HIS A 1 134 ? 4.766 -11.160 -9.655 1.00 96.00 134 HIS A N 1
ATOM 1046 C CA . HIS A 1 134 ? 3.574 -10.386 -10.009 1.00 96.00 134 HIS A CA 1
ATOM 1047 C C . HIS A 1 134 ? 3.455 -9.032 -9.304 1.00 96.00 134 HIS A C 1
ATOM 1049 O O . HIS A 1 134 ? 2.586 -8.246 -9.663 1.00 96.00 134 HIS A O 1
ATOM 1055 N N . VAL A 1 135 ? 4.257 -8.760 -8.276 1.00 96.81 135 VAL A N 1
ATOM 1056 C CA . VAL A 1 135 ? 4.133 -7.525 -7.495 1.00 96.81 135 VAL A CA 1
ATOM 1057 C C . VAL A 1 135 ? 4.816 -6.376 -8.218 1.00 96.81 135 VAL A C 1
ATOM 1059 O O . VAL A 1 135 ? 5.887 -6.578 -8.757 1.00 96.81 135 VAL A O 1
ATOM 1062 N N . LEU A 1 136 ? 4.307 -5.147 -8.144 1.00 95.31 136 LEU A N 1
ATOM 1063 C CA . LEU A 1 136 ? 5.104 -3.961 -8.469 1.00 95.31 136 LEU A CA 1
ATOM 1064 C C . LEU A 1 136 ? 4.872 -2.869 -7.429 1.00 95.31 136 LEU A C 1
ATOM 1066 O O . LEU A 1 136 ? 3.799 -2.258 -7.346 1.00 95.31 136 LEU A O 1
ATOM 1070 N N . VAL A 1 137 ? 5.901 -2.603 -6.627 1.00 95.88 137 VAL A N 1
ATOM 1071 C CA . VAL A 1 137 ? 5.910 -1.467 -5.705 1.00 95.88 137 VAL A CA 1
ATOM 1072 C C . VAL A 1 137 ? 6.840 -0.415 -6.270 1.00 95.88 137 VAL A C 1
ATOM 1074 O O . VAL A 1 137 ? 8.023 -0.682 -6.483 1.00 95.88 137 VAL A O 1
ATOM 1077 N N . THR A 1 138 ? 6.291 0.771 -6.493 1.00 94.50 138 THR A N 1
ATOM 1078 C CA . THR A 1 138 ? 7.024 1.941 -6.954 1.00 94.50 138 THR A CA 1
ATOM 1079 C C . THR A 1 138 ? 6.952 3.044 -5.920 1.00 94.50 138 THR A C 1
ATOM 1081 O O . THR A 1 138 ? 6.061 3.069 -5.074 1.00 94.50 138 THR A O 1
ATOM 1084 N N . SER A 1 139 ? 7.921 3.948 -5.961 1.00 93.00 139 SER A N 1
ATOM 1085 C CA . SER A 1 139 ? 7.864 5.184 -5.193 1.00 93.00 139 SER A CA 1
ATOM 1086 C C . SER A 1 139 ? 8.698 6.260 -5.864 1.00 93.00 139 SER A C 1
ATOM 1088 O O . SER A 1 139 ? 9.538 5.962 -6.709 1.00 93.00 139 SER A O 1
ATOM 1090 N N . ARG A 1 140 ? 8.559 7.505 -5.411 1.00 91.56 140 ARG A N 1
ATOM 1091 C CA . ARG A 1 140 ? 9.512 8.573 -5.748 1.00 91.56 140 ARG A CA 1
ATOM 1092 C C . ARG A 1 140 ? 10.941 8.140 -5.409 1.00 91.56 140 ARG A C 1
ATOM 1094 O O . ARG A 1 140 ? 11.133 7.520 -4.365 1.00 91.56 140 ARG A O 1
ATOM 1101 N N . ALA A 1 141 ? 11.913 8.475 -6.256 1.00 89.12 141 ALA A N 1
ATOM 1102 C CA . ALA A 1 141 ? 13.327 8.180 -6.007 1.00 89.12 141 ALA A CA 1
ATOM 1103 C C . ALA A 1 141 ? 13.888 9.020 -4.849 1.00 89.12 141 ALA A C 1
ATOM 1105 O O . ALA A 1 141 ? 14.687 8.541 -4.052 1.00 89.12 141 ALA A O 1
ATOM 1106 N N . GLU A 1 142 ? 13.411 10.258 -4.724 1.00 86.12 142 GLU A N 1
ATOM 1107 C CA . GLU A 1 142 ? 13.942 11.241 -3.783 1.00 86.12 142 GLU A CA 1
ATOM 1108 C C . GLU A 1 142 ? 13.069 11.408 -2.533 1.00 86.12 142 GLU A C 1
ATOM 1110 O O . GLU A 1 142 ? 11.831 11.332 -2.555 1.00 86.12 142 GLU A O 1
ATOM 1115 N N . SER A 1 143 ? 13.737 11.698 -1.421 1.00 82.44 143 SER A N 1
ATOM 1116 C CA . SER A 1 143 ? 13.147 12.163 -0.167 1.00 82.44 143 SER A CA 1
ATOM 1117 C C . SER A 1 143 ? 13.711 13.535 0.208 1.00 82.44 143 SER A C 1
ATOM 1119 O O . SER A 1 143 ? 14.634 14.030 -0.431 1.00 82.44 143 SER A O 1
ATOM 1121 N N . ALA A 1 144 ? 13.198 14.149 1.278 1.00 77.44 144 ALA A N 1
ATOM 1122 C CA . ALA A 1 144 ? 13.753 15.409 1.784 1.00 77.44 144 ALA A CA 1
ATOM 1123 C C . ALA A 1 144 ? 15.243 15.304 2.185 1.00 77.44 144 ALA A C 1
ATOM 1125 O O . ALA A 1 144 ? 15.923 16.318 2.258 1.00 77.44 144 ALA A O 1
ATOM 1126 N N . SER A 1 145 ? 15.744 14.089 2.436 1.00 79.38 145 SER A N 1
ATOM 1127 C CA . SER A 1 145 ? 17.133 13.797 2.808 1.00 79.38 145 SER A CA 1
ATOM 1128 C C . SER A 1 145 ? 17.965 13.201 1.661 1.00 79.38 145 SER A C 1
ATOM 1130 O O . SER A 1 145 ? 19.003 12.600 1.923 1.00 79.38 145 SER A O 1
ATOM 1132 N N . GLY A 1 146 ? 17.504 13.315 0.411 1.00 85.19 146 GLY A N 1
ATOM 1133 C CA . GLY A 1 146 ? 18.165 12.750 -0.771 1.00 85.19 146 GLY A CA 1
ATOM 1134 C C . GLY A 1 146 ? 17.604 11.389 -1.210 1.00 85.19 146 GLY A C 1
ATOM 1135 O O . GLY A 1 146 ? 16.474 11.042 -0.818 1.00 85.19 146 GLY A O 1
ATOM 1136 N N . PRO A 1 147 ? 18.377 10.611 -1.996 1.00 86.31 147 PRO A N 1
ATOM 1137 C CA . PRO A 1 147 ? 17.893 9.389 -2.631 1.00 86.31 147 PRO A CA 1
ATOM 1138 C C . PRO A 1 147 ? 17.418 8.346 -1.619 1.00 86.31 147 PRO A C 1
ATOM 1140 O O . PRO A 1 147 ? 18.066 8.069 -0.605 1.00 86.31 147 PRO A O 1
ATOM 1143 N N . LYS A 1 148 ? 16.263 7.733 -1.883 1.00 85.94 148 LYS A N 1
ATOM 1144 C CA . LYS A 1 148 ? 15.678 6.717 -1.005 1.00 85.94 148 LYS A CA 1
ATOM 1145 C C . LYS A 1 148 ? 16.409 5.392 -1.175 1.00 85.94 148 LYS A C 1
ATOM 1147 O O . LYS A 1 148 ? 16.233 4.693 -2.162 1.00 85.94 148 LYS A O 1
ATOM 1152 N N . SER A 1 149 ? 17.117 4.979 -0.131 1.00 85.31 149 SER A N 1
ATOM 1153 C CA . SER A 1 149 ? 17.670 3.621 -0.009 1.00 85.31 149 SER A CA 1
ATOM 1154 C C . SER A 1 149 ? 16.696 2.614 0.617 1.00 85.31 149 SER A C 1
ATOM 1156 O O . SER A 1 149 ? 16.960 1.411 0.643 1.00 85.31 149 SER A O 1
ATOM 1158 N N . ARG A 1 150 ? 15.562 3.093 1.148 1.00 89.69 150 ARG A N 1
ATOM 1159 C CA . ARG A 1 150 ? 14.526 2.265 1.778 1.00 89.69 150 ARG A CA 1
ATOM 1160 C C . ARG A 1 150 ? 13.122 2.803 1.534 1.00 89.69 150 ARG A C 1
ATOM 1162 O O . ARG A 1 150 ? 12.897 4.014 1.472 1.00 89.69 150 ARG A O 1
ATOM 1169 N N . HIS A 1 151 ? 12.171 1.883 1.498 1.00 95.44 151 HIS A N 1
ATOM 1170 C CA . HIS A 1 151 ? 10.739 2.156 1.497 1.00 95.44 151 HIS A CA 1
ATOM 1171 C C . HIS A 1 151 ? 10.011 1.003 2.188 1.00 95.44 151 HIS A C 1
ATOM 1173 O O . HIS A 1 151 ? 10.660 0.118 2.750 1.00 95.44 151 HIS A O 1
ATOM 1179 N N . PHE A 1 152 ? 8.685 1.020 2.200 1.00 96.69 152 PHE A N 1
ATOM 1180 C CA . PHE A 1 152 ? 7.898 -0.002 2.870 1.00 96.69 152 PHE A CA 1
ATOM 1181 C C . PHE A 1 152 ? 6.707 -0.394 2.009 1.00 96.69 152 PHE A C 1
ATOM 1183 O O . PHE A 1 152 ? 6.269 0.378 1.158 1.00 96.69 152 PHE A O 1
ATOM 1190 N N . ALA A 1 153 ? 6.185 -1.592 2.237 1.00 97.75 153 ALA A N 1
ATOM 1191 C CA . ALA A 1 153 ? 4.927 -2.021 1.650 1.00 97.75 153 ALA A CA 1
ATOM 1192 C C . ALA A 1 153 ? 4.113 -2.849 2.636 1.00 97.75 153 ALA A C 1
ATOM 1194 O O . ALA A 1 153 ? 4.672 -3.601 3.435 1.00 97.75 153 ALA A O 1
ATOM 1195 N N . LEU A 1 154 ? 2.795 -2.737 2.531 1.00 98.06 154 LEU A N 1
ATOM 1196 C CA . LEU A 1 154 ? 1.854 -3.694 3.090 1.00 98.06 154 LEU A CA 1
ATOM 1197 C C . LEU A 1 154 ? 1.782 -4.908 2.164 1.00 98.06 154 LEU A C 1
ATOM 1199 O O . LEU A 1 154 ? 1.734 -4.745 0.946 1.00 98.06 154 LEU A O 1
ATOM 1203 N N . MET A 1 155 ? 1.774 -6.109 2.730 1.00 97.75 155 MET A N 1
ATOM 1204 C CA . MET A 1 155 ? 1.470 -7.353 2.027 1.00 97.75 155 MET A CA 1
ATOM 1205 C C . MET A 1 155 ? 0.008 -7.688 2.269 1.00 97.75 155 MET A C 1
ATOM 1207 O O . MET A 1 155 ? -0.384 -7.975 3.399 1.00 97.75 155 MET A O 1
ATOM 1211 N N . CYS A 1 156 ? -0.792 -7.619 1.214 1.00 98.38 156 CYS A N 1
ATOM 1212 C CA . CYS A 1 156 ? -2.239 -7.702 1.273 1.00 98.38 156 CYS A CA 1
ATOM 1213 C C . CYS A 1 156 ? -2.760 -8.907 0.487 1.00 98.38 156 CYS A C 1
ATOM 1215 O O . CYS A 1 156 ? -2.130 -9.376 -0.462 1.00 98.38 156 CYS A O 1
ATOM 1217 N N . TRP A 1 157 ? -3.941 -9.382 0.866 1.00 98.25 157 TRP A N 1
ATOM 1218 C CA . TRP A 1 157 ? -4.671 -10.409 0.141 1.00 98.25 157 TRP A CA 1
ATOM 1219 C C . TRP A 1 157 ? -6.167 -10.100 0.076 1.00 98.25 157 TRP A C 1
ATOM 1221 O O . TRP A 1 157 ? -6.751 -9.618 1.048 1.00 98.25 157 TRP A O 1
ATOM 1231 N N . SER A 1 158 ? -6.788 -10.397 -1.063 1.00 97.56 158 SER A N 1
ATOM 1232 C CA . SER A 1 158 ? -8.234 -10.307 -1.267 1.00 97.56 158 SER A CA 1
ATOM 1233 C C . SER A 1 158 ? -8.724 -11.394 -2.227 1.00 97.56 158 SER A C 1
ATOM 1235 O O . SER A 1 158 ? -8.194 -11.566 -3.329 1.00 97.56 158 SER A O 1
ATOM 1237 N N . ASP A 1 159 ? -9.789 -12.092 -1.840 1.00 96.50 159 ASP A N 1
ATOM 1238 C CA . ASP A 1 159 ? -10.569 -12.962 -2.727 1.00 96.50 159 ASP A CA 1
ATOM 1239 C C . ASP A 1 159 ? -11.502 -12.177 -3.657 1.00 96.50 159 ASP A C 1
ATOM 1241 O O . ASP A 1 159 ? -11.927 -12.692 -4.691 1.00 96.50 159 ASP A O 1
ATOM 1245 N N . LYS A 1 160 ? -11.791 -10.919 -3.321 1.00 96.44 160 LYS A N 1
ATOM 1246 C CA . LYS A 1 160 ? -12.646 -10.020 -4.098 1.00 96.44 160 LYS A CA 1
ATOM 1247 C C . LYS A 1 160 ? -11.821 -9.114 -5.018 1.00 96.44 160 LYS A C 1
ATOM 1249 O O . LYS A 1 160 ? -10.695 -8.760 -4.648 1.00 96.44 160 LYS A O 1
ATOM 1254 N N . PRO A 1 161 ? -12.375 -8.701 -6.174 1.00 96.56 161 PRO A N 1
ATOM 1255 C CA . PRO A 1 161 ? -11.772 -7.667 -7.008 1.00 96.56 161 PRO A CA 1
ATOM 1256 C C . PRO A 1 161 ? -11.520 -6.375 -6.226 1.00 96.56 161 PRO A C 1
ATOM 1258 O O . PRO A 1 161 ? -12.353 -5.969 -5.410 1.00 96.56 161 PRO A O 1
ATOM 1261 N N . LEU A 1 162 ? -10.392 -5.718 -6.489 1.00 96.38 162 LEU A N 1
ATOM 1262 C CA . LEU A 1 162 ? -10.090 -4.404 -5.931 1.00 96.38 162 LEU A CA 1
ATOM 1263 C C . LEU A 1 162 ? -10.816 -3.331 -6.740 1.00 96.38 162 LEU A C 1
ATOM 1265 O O . LEU A 1 162 ? -10.469 -3.052 -7.884 1.00 96.38 162 LEU A O 1
ATOM 1269 N N . LEU A 1 163 ? -11.823 -2.721 -6.123 1.00 95.19 163 LEU A N 1
ATOM 1270 C CA . LEU A 1 163 ? -12.603 -1.621 -6.680 1.00 95.19 163 LEU A CA 1
ATOM 1271 C C . LEU A 1 163 ? -12.776 -0.559 -5.597 1.00 95.19 163 LEU A C 1
ATOM 1273 O O . LEU A 1 163 ? -12.960 -0.903 -4.431 1.00 95.19 163 LEU A O 1
ATOM 1277 N N . ILE A 1 164 ? -12.733 0.719 -5.978 1.00 96.44 164 ILE A N 1
ATOM 1278 C CA . ILE A 1 164 ? -13.047 1.813 -5.054 1.00 96.44 164 ILE A CA 1
ATOM 1279 C C . ILE A 1 164 ? -14.546 1.761 -4.756 1.00 96.44 164 ILE A C 1
ATOM 1281 O O . ILE A 1 164 ? -15.372 1.883 -5.659 1.00 96.44 164 ILE A O 1
ATOM 1285 N N . GLN A 1 165 ? -14.885 1.563 -3.487 1.00 95.62 165 GLN A N 1
ATOM 1286 C CA . GLN A 1 165 ? -16.255 1.550 -2.986 1.00 95.62 165 GLN A CA 1
ATOM 1287 C C . GLN A 1 165 ? -16.535 2.808 -2.160 1.00 95.62 165 GLN A C 1
ATOM 1289 O O . GLN A 1 165 ? -15.620 3.417 -1.606 1.00 95.62 165 GLN A O 1
ATOM 1294 N N . HIS A 1 166 ? -17.808 3.186 -2.069 1.00 95.25 166 HIS A N 1
ATOM 1295 C CA . HIS A 1 166 ? -18.282 4.342 -1.306 1.00 95.25 166 HIS A CA 1
ATOM 1296 C C . HIS A 1 166 ? -19.454 3.949 -0.406 1.00 95.25 166 HIS A C 1
ATOM 1298 O O . HIS A 1 166 ? -20.137 2.959 -0.672 1.00 95.25 166 HIS A O 1
ATOM 1304 N N . GLY A 1 167 ? -19.695 4.733 0.646 1.00 92.12 167 GLY A N 1
ATOM 1305 C CA . GLY A 1 167 ? -20.830 4.556 1.555 1.00 92.12 167 GLY A CA 1
ATOM 1306 C C . GLY A 1 167 ? -20.575 3.676 2.783 1.00 92.12 167 GLY A C 1
ATOM 1307 O O . GLY A 1 167 ? -21.401 3.671 3.694 1.00 92.12 167 GLY A O 1
ATOM 1308 N N . GLU A 1 168 ? -19.442 2.972 2.872 1.00 93.38 168 GLU A N 1
ATOM 1309 C CA . GLU A 1 168 ? -19.047 2.267 4.099 1.00 93.38 168 GLU A CA 1
ATOM 1310 C C . GLU A 1 168 ? -18.189 3.181 4.975 1.00 93.38 168 GLU A C 1
ATOM 1312 O O . GLU A 1 168 ? -17.033 3.447 4.656 1.00 93.38 168 GLU A O 1
ATOM 1317 N N . GLN A 1 169 ? -18.733 3.668 6.089 1.00 93.56 169 GLN A N 1
ATOM 1318 C CA . GLN A 1 169 ? -17.992 4.556 6.983 1.00 93.56 169 GLN A CA 1
ATOM 1319 C C . GLN A 1 169 ? -16.889 3.818 7.753 1.00 93.56 169 GLN A C 1
ATOM 1321 O O . GLN A 1 169 ? -17.082 2.712 8.252 1.00 93.56 169 GLN A O 1
ATOM 1326 N N . PHE A 1 170 ? -15.746 4.481 7.922 1.00 92.56 170 PHE A N 1
ATOM 1327 C CA . PHE A 1 170 ? -14.659 4.034 8.788 1.00 92.56 170 PHE A CA 1
ATOM 1328 C C . PHE A 1 170 ? -14.319 5.142 9.777 1.00 92.56 170 PHE A C 1
ATOM 1330 O O . PHE A 1 170 ? -13.776 6.162 9.365 1.00 92.56 170 PHE A O 1
ATOM 1337 N N . ASP A 1 171 ? -14.632 4.964 11.062 1.00 92.31 171 ASP A N 1
ATOM 1338 C CA . ASP A 1 171 ? -14.338 5.925 12.134 1.00 92.31 171 ASP A CA 1
ATOM 1339 C C . ASP A 1 171 ? -12.940 5.697 12.735 1.00 92.31 171 ASP A C 1
ATOM 1341 O O . ASP A 1 171 ? -12.774 4.786 13.550 1.00 92.31 171 ASP A O 1
ATOM 1345 N N . PRO A 1 172 ? -11.917 6.516 12.409 1.00 91.25 172 PRO A N 1
ATOM 1346 C CA . PRO A 1 172 ? -10.586 6.347 12.979 1.00 91.25 172 PRO A CA 1
ATOM 1347 C C . PRO A 1 172 ? -10.528 6.726 14.466 1.00 91.25 172 PRO A C 1
ATOM 1349 O O . PRO A 1 172 ? -9.595 6.310 15.154 1.00 91.25 172 PRO A O 1
ATOM 1352 N N . ALA A 1 173 ? -11.491 7.503 14.981 1.00 91.06 173 ALA A N 1
ATOM 1353 C CA . ALA A 1 173 ? -11.534 7.911 16.385 1.00 91.06 173 ALA A CA 1
ATOM 1354 C C . ALA A 1 173 ? -11.910 6.748 17.317 1.00 91.06 173 ALA A C 1
ATOM 1356 O O . ALA A 1 173 ? -11.537 6.766 18.496 1.00 91.06 173 ALA A O 1
ATOM 1357 N N . ALA A 1 174 ? -12.540 5.699 16.777 1.00 92.38 174 ALA A N 1
ATOM 1358 C CA . ALA A 1 174 ? -12.799 4.436 17.466 1.00 92.38 174 ALA A CA 1
ATOM 1359 C C . ALA A 1 174 ? -11.525 3.615 17.752 1.00 92.38 174 ALA A C 1
ATOM 1361 O O . ALA A 1 174 ? -11.565 2.625 18.490 1.00 92.38 174 ALA A O 1
ATOM 1362 N N . TYR A 1 175 ? -10.380 4.017 17.188 1.00 93.62 175 TYR A N 1
ATOM 1363 C CA . TYR A 1 175 ? -9.126 3.278 17.275 1.00 93.62 175 TYR A CA 1
ATOM 1364 C C . TYR A 1 175 ? -7.980 4.102 17.868 1.00 93.62 175 TYR A C 1
ATOM 1366 O O . TYR A 1 175 ? -7.998 5.335 17.929 1.00 93.62 175 TYR A O 1
ATOM 1374 N N . ARG A 1 176 ? -6.943 3.398 18.315 1.00 94.31 176 ARG A N 1
ATOM 1375 C CA . ARG A 1 176 ? -5.677 3.956 18.805 1.00 94.31 176 ARG A CA 1
ATOM 1376 C C . ARG A 1 176 ? -4.507 3.254 18.137 1.00 94.31 176 ARG A C 1
ATOM 1378 O O . ARG A 1 176 ? -4.655 2.129 17.675 1.00 94.31 176 ARG A O 1
ATOM 1385 N N . ASN A 1 177 ? -3.338 3.888 18.090 1.00 94.38 177 ASN A N 1
ATOM 1386 C CA . ASN A 1 177 ? -2.133 3.226 17.586 1.00 94.38 177 ASN A CA 1
ATOM 1387 C C . ASN A 1 177 ? -1.861 1.939 18.392 1.00 94.38 177 ASN A C 1
ATOM 1389 O O . ASN A 1 177 ? -1.835 1.965 19.619 1.00 94.38 177 ASN A O 1
ATOM 1393 N N . ALA A 1 178 ? -1.645 0.813 17.706 1.00 90.25 178 ALA A N 1
ATOM 1394 C CA . ALA A 1 178 ? -1.484 -0.511 18.319 1.00 90.25 178 ALA A CA 1
ATOM 1395 C C . ALA A 1 178 ? -0.165 -0.700 19.100 1.00 90.25 178 ALA A C 1
ATOM 1397 O O . ALA A 1 178 ? 0.031 -1.737 19.730 1.00 90.25 178 ALA A O 1
ATOM 1398 N N . GLY A 1 179 ? 0.749 0.272 19.047 1.00 81.25 179 GLY A N 1
ATOM 1399 C CA . GLY A 1 179 ? 2.025 0.260 19.759 1.00 81.25 179 GLY A CA 1
ATOM 1400 C C . GLY A 1 179 ? 2.283 1.559 20.525 1.00 81.25 179 GLY A C 1
ATOM 1401 O O . GLY A 1 179 ? 1.607 2.568 20.320 1.00 81.25 179 GLY A O 1
ATOM 1402 N N . GLY A 1 180 ? 3.289 1.537 21.401 1.00 80.38 180 GLY A N 1
ATOM 1403 C CA . GLY A 1 180 ? 3.636 2.682 22.246 1.00 80.38 180 GLY A CA 1
ATOM 1404 C C . GLY A 1 180 ? 2.574 2.958 23.313 1.00 80.38 180 GLY A C 1
ATOM 1405 O O . GLY A 1 180 ? 2.082 2.033 23.951 1.00 80.38 180 GLY A O 1
ATOM 1406 N N . THR A 1 181 ? 2.219 4.231 23.503 1.00 83.38 181 THR A N 1
ATOM 1407 C CA . THR A 1 181 ? 1.276 4.695 24.541 1.00 83.38 181 THR A CA 1
ATOM 1408 C C . THR A 1 181 ? -0.202 4.527 24.176 1.00 83.38 181 THR A C 1
ATOM 1410 O O . THR A 1 181 ? -1.064 4.931 24.952 1.00 83.38 181 THR A O 1
ATOM 1413 N N . GLY A 1 182 ? -0.525 3.984 22.996 1.00 86.69 182 GLY A N 1
ATOM 1414 C CA . GLY A 1 182 ? -1.911 3.930 22.520 1.00 86.69 182 GLY A CA 1
ATOM 1415 C C . GLY A 1 182 ? -2.465 5.306 22.137 1.00 86.69 182 GLY A C 1
ATOM 1416 O O . GLY A 1 182 ? -3.646 5.580 22.336 1.00 86.69 182 GLY A O 1
ATOM 1417 N N . ALA A 1 183 ? -1.619 6.197 21.614 1.00 90.31 183 ALA A N 1
ATOM 1418 C CA . ALA A 1 183 ? -2.027 7.542 21.217 1.00 90.31 183 ALA A CA 1
ATOM 1419 C C . ALA A 1 183 ? -3.067 7.532 20.070 1.00 90.31 183 ALA A C 1
ATOM 1421 O O . ALA A 1 183 ? -3.073 6.601 19.249 1.00 90.31 183 ALA A O 1
ATOM 1422 N N . PRO A 1 184 ? -3.919 8.574 19.965 1.00 91.31 184 PRO A N 1
ATOM 1423 C CA . PRO A 1 184 ? -4.800 8.777 18.814 1.00 91.31 184 PRO A CA 1
ATOM 1424 C C . PRO A 1 184 ? -4.040 8.799 17.485 1.00 91.31 184 PRO A C 1
ATOM 1426 O O . PRO A 1 184 ? -2.842 9.086 17.444 1.00 91.31 184 PRO A O 1
ATOM 1429 N N . VAL A 1 185 ? -4.744 8.520 16.388 1.00 88.75 185 VAL A N 1
ATOM 1430 C CA . VAL A 1 185 ? -4.145 8.572 15.050 1.00 88.75 185 VAL A CA 1
ATOM 1431 C C . VAL A 1 185 ? -3.886 10.023 14.655 1.00 88.75 185 VAL A C 1
ATOM 1433 O O . VAL A 1 185 ? -4.803 10.838 14.578 1.00 88.75 185 VAL A O 1
ATOM 1436 N N . GLY A 1 186 ? -2.625 10.353 14.396 1.00 86.44 186 GLY A N 1
ATOM 1437 C CA . GLY A 1 186 ? -2.205 11.690 14.006 1.00 86.44 186 GLY A CA 1
ATOM 1438 C C . GLY A 1 186 ? -2.674 12.068 12.600 1.00 86.44 186 GLY A C 1
ATOM 1439 O O . GLY A 1 186 ? -2.698 11.248 11.676 1.00 86.44 186 GLY A O 1
ATOM 1440 N N . ALA A 1 187 ? -2.966 13.355 12.396 1.00 84.00 187 ALA A N 1
ATOM 1441 C CA . ALA A 1 187 ? -3.411 13.886 11.105 1.00 84.00 187 ALA A CA 1
ATOM 1442 C C . ALA A 1 187 ? -2.427 13.597 9.952 1.00 84.00 187 ALA A C 1
ATOM 1444 O O . ALA A 1 187 ? -2.863 13.411 8.818 1.00 84.00 187 ALA A O 1
ATOM 1445 N N . SER A 1 188 ? -1.128 13.473 10.240 1.00 83.31 188 SER A N 1
ATOM 1446 C CA . SER A 1 188 ? -0.065 13.168 9.271 1.00 83.31 188 SER A CA 1
ATOM 1447 C C . SER A 1 188 ? 0.192 11.670 9.033 1.00 83.31 188 SER A C 1
ATOM 1449 O O . SER A 1 188 ? 0.926 11.328 8.106 1.00 83.31 188 SER A O 1
ATOM 1451 N N . GLN A 1 189 ? -0.383 10.764 9.834 1.00 87.56 189 GLN A N 1
ATOM 1452 C CA . GLN A 1 189 ? -0.132 9.319 9.727 1.00 87.56 189 GLN A CA 1
ATOM 1453 C C . GLN A 1 189 ? -0.875 8.684 8.546 1.00 87.56 189 GLN A C 1
ATOM 1455 O O . GLN A 1 189 ? -1.993 8.196 8.696 1.00 87.56 189 GLN A O 1
ATOM 1460 N N . VAL A 1 190 ? -0.264 8.672 7.365 1.00 92.75 190 VAL A N 1
ATOM 1461 C CA . VAL A 1 190 ? -0.889 8.095 6.166 1.00 92.75 190 VAL A CA 1
ATOM 1462 C C . VAL A 1 190 ? -1.208 6.611 6.356 1.00 92.75 190 VAL A C 1
ATOM 1464 O O . VAL A 1 190 ? -2.300 6.203 5.998 1.00 92.75 190 VAL A O 1
ATOM 1467 N N . THR A 1 191 ? -0.317 5.825 6.971 1.00 96.06 191 THR A N 1
ATOM 1468 C CA . THR A 1 191 ? -0.575 4.414 7.308 1.00 96.06 191 THR A CA 1
ATOM 1469 C C . THR A 1 191 ? -0.268 4.136 8.776 1.00 96.06 191 THR A C 1
ATOM 1471 O O . THR A 1 191 ? 0.784 4.545 9.277 1.00 96.06 191 THR A O 1
ATOM 1474 N N . ALA A 1 192 ? -1.157 3.424 9.468 1.00 95.56 192 ALA A N 1
ATOM 1475 C CA . ALA A 1 192 ? -0.993 3.052 10.868 1.00 95.56 192 ALA A CA 1
ATOM 1476 C C . ALA A 1 192 ? -1.589 1.672 11.166 1.00 95.56 192 ALA A C 1
ATOM 1478 O O . ALA A 1 192 ? -2.633 1.300 10.635 1.00 95.56 192 ALA A O 1
ATOM 1479 N N . LEU A 1 193 ? -0.935 0.929 12.061 1.00 95.69 193 LEU A N 1
ATOM 1480 C CA . LEU A 1 193 ? -1.529 -0.240 12.698 1.00 95.69 193 LEU A CA 1
ATOM 1481 C C . LEU A 1 193 ? -2.282 0.226 13.941 1.00 95.69 193 LEU A C 1
ATOM 1483 O O . LEU A 1 193 ? -1.710 0.879 14.819 1.00 95.69 193 LEU A O 1
ATOM 1487 N N . LEU A 1 194 ? -3.555 -0.119 14.008 1.00 95.38 194 LEU A N 1
ATOM 1488 C CA . LEU A 1 194 ? -4.498 0.396 14.975 1.00 95.38 194 LEU A CA 1
ATOM 1489 C C . LEU A 1 194 ? -5.127 -0.737 15.772 1.00 95.38 194 LEU A C 1
ATOM 1491 O O . LEU A 1 194 ? -5.351 -1.820 15.241 1.00 95.38 194 LEU A O 1
ATOM 1495 N N . LYS A 1 195 ? -5.422 -0.456 17.038 1.00 94.06 195 LYS A N 1
ATOM 1496 C CA . LYS A 1 195 ? -6.208 -1.302 17.924 1.00 94.06 195 LYS A CA 1
ATOM 1497 C C . LYS A 1 195 ? -7.537 -0.623 18.230 1.00 94.06 195 LYS A C 1
ATOM 1499 O O . LYS A 1 195 ? -7.560 0.580 18.510 1.00 94.06 195 LYS A O 1
ATOM 1504 N N . ARG A 1 196 ? -8.636 -1.372 18.183 1.00 92.56 196 ARG A N 1
ATOM 1505 C CA . ARG A 1 196 ? -9.963 -0.867 18.550 1.00 92.56 196 ARG A CA 1
ATOM 1506 C C . ARG A 1 196 ? -9.984 -0.476 20.030 1.00 92.56 196 ARG A C 1
ATOM 1508 O O . ARG A 1 196 ? -9.527 -1.233 20.882 1.00 92.56 196 ARG A O 1
ATOM 1515 N N . ALA A 1 197 ? -10.492 0.717 20.321 1.00 91.75 197 ALA A N 1
ATOM 1516 C CA . ALA A 1 197 ? -10.588 1.269 21.674 1.00 91.75 197 ALA A CA 1
ATOM 1517 C C . ALA A 1 197 ? -12.034 1.599 22.078 1.00 91.75 197 ALA A C 1
ATOM 1519 O O . ALA A 1 197 ? -12.345 1.626 23.265 1.00 91.75 197 ALA A O 1
ATOM 1520 N N . SER A 1 198 ? -12.923 1.827 21.109 1.00 89.25 198 SER A N 1
ATOM 1521 C CA . SER A 1 198 ? -14.361 1.985 21.328 1.00 89.25 198 SER A CA 1
ATOM 1522 C C . SER A 1 198 ? -15.153 1.457 20.126 1.00 89.25 198 SER A C 1
ATOM 1524 O O . SER A 1 198 ? -14.580 1.010 19.130 1.00 89.25 198 SER A O 1
ATOM 1526 N N . GLN A 1 199 ? -16.484 1.483 20.220 1.00 80.56 199 GLN A N 1
ATOM 1527 C CA . GLN A 1 199 ? -17.375 1.104 19.114 1.00 80.56 199 GLN A CA 1
ATOM 1528 C C . GLN A 1 199 ? -17.526 2.211 18.052 1.00 80.56 199 GLN A C 1
ATOM 1530 O O . GLN A 1 199 ? -18.116 1.965 17.005 1.00 80.56 199 GLN A O 1
ATOM 1535 N N . GLY A 1 200 ? -16.948 3.396 18.289 1.00 77.06 200 GLY A N 1
ATOM 1536 C CA . GLY A 1 200 ? -17.137 4.583 17.454 1.00 77.06 200 GLY A CA 1
ATOM 1537 C C . GLY A 1 200 ? -18.463 5.294 17.721 1.00 77.06 200 GLY A C 1
ATOM 1538 O O . GLY A 1 200 ? -19.380 4.729 18.314 1.00 77.06 200 GLY A O 1
ATOM 1539 N N . GLU A 1 201 ? -18.549 6.553 17.297 1.00 70.88 201 GLU A N 1
ATOM 1540 C CA . GLU A 1 201 ? -19.746 7.398 17.482 1.00 70.88 201 GLU A CA 1
ATOM 1541 C C . GLU A 1 201 ? -20.595 7.503 16.201 1.00 70.88 201 GLU A C 1
ATOM 1543 O O . GLU A 1 201 ? -21.588 8.223 16.152 1.00 70.88 201 GLU A O 1
ATOM 1548 N N . GLY A 1 202 ? -20.229 6.756 15.153 1.00 63.12 202 GLY A N 1
ATOM 1549 C CA . GLY A 1 202 ? -21.036 6.581 13.941 1.00 63.12 202 GLY A CA 1
ATOM 1550 C C . GLY A 1 202 ? -21.012 7.748 12.951 1.00 63.12 202 GLY A C 1
ATOM 1551 O O . GLY A 1 202 ? -21.572 7.615 11.871 1.00 63.12 202 GLY A O 1
ATOM 1552 N N . ALA A 1 203 ? -20.355 8.865 13.271 1.00 73.06 203 ALA A N 1
ATOM 1553 C CA . ALA A 1 203 ? -20.104 9.954 12.334 1.00 73.06 203 ALA A CA 1
ATOM 1554 C C . ALA A 1 203 ? -18.616 9.993 11.975 1.00 73.06 203 ALA A C 1
ATOM 1556 O O . ALA A 1 203 ? -17.804 10.582 12.688 1.00 73.06 203 ALA A O 1
ATOM 1557 N N . SER A 1 204 ? -18.252 9.376 10.850 1.00 82.56 204 SER A N 1
ATOM 1558 C CA . SER A 1 204 ? -16.907 9.511 10.300 1.00 82.56 204 SER A CA 1
ATOM 1559 C C . SER A 1 204 ? -16.918 10.240 8.977 1.00 82.56 204 SER A C 1
ATOM 1561 O O . SER A 1 204 ? -17.737 9.993 8.099 1.00 82.56 204 SER A O 1
ATOM 1563 N N . ALA A 1 205 ? -15.926 11.100 8.801 1.00 86.81 205 ALA A N 1
ATOM 1564 C CA . ALA A 1 205 ? -15.670 11.707 7.513 1.00 86.81 205 ALA A CA 1
ATOM 1565 C C . ALA A 1 205 ? -14.748 10.839 6.627 1.00 86.81 205 ALA A C 1
ATOM 1567 O O . ALA A 1 205 ? -14.341 11.298 5.568 1.00 86.81 205 ALA A O 1
ATOM 1568 N N . TYR A 1 206 ? -14.347 9.642 7.063 1.00 93.62 206 TYR A N 1
ATOM 1569 C CA . TYR A 1 206 ? -13.625 8.668 6.238 1.00 93.62 206 TYR A CA 1
ATOM 1570 C C . TYR A 1 206 ? -14.499 7.455 5.925 1.00 93.62 206 TYR A C 1
ATOM 1572 O O . TYR A 1 206 ? -15.340 7.054 6.727 1.00 93.62 206 TYR A O 1
ATOM 1580 N N . GLU A 1 207 ? -14.237 6.849 4.771 1.00 95.38 207 GLU A N 1
ATOM 1581 C CA . GLU A 1 207 ? -14.873 5.619 4.308 1.00 95.38 207 GLU A CA 1
ATOM 1582 C C . GLU A 1 207 ? -13.841 4.491 4.194 1.00 95.38 207 GLU A C 1
ATOM 1584 O O . GLU A 1 207 ? -12.659 4.740 3.941 1.00 95.38 207 GLU A O 1
ATOM 1589 N N . ALA A 1 208 ? -14.272 3.244 4.359 1.00 95.75 208 ALA A N 1
ATOM 1590 C CA . ALA A 1 208 ? -13.507 2.065 3.972 1.00 95.75 208 ALA A CA 1
ATOM 1591 C C . ALA A 1 208 ? -13.672 1.849 2.459 1.00 95.75 208 ALA A C 1
ATOM 1593 O O . ALA A 1 208 ? -14.527 1.088 2.015 1.00 95.75 208 ALA A O 1
ATOM 1594 N N . ASN A 1 209 ? -12.870 2.553 1.659 1.00 97.75 209 ASN A N 1
ATOM 1595 C CA . ASN A 1 209 ? -12.995 2.550 0.203 1.00 97.75 209 ASN A CA 1
ATOM 1596 C C . ASN A 1 209 ? -12.446 1.271 -0.447 1.00 97.75 209 ASN A C 1
ATOM 1598 O O . ASN A 1 209 ? -12.960 0.851 -1.480 1.00 97.75 209 ASN A O 1
ATOM 1602 N N . LEU A 1 210 ? -11.418 0.648 0.139 1.00 97.56 210 LEU A N 1
ATOM 1603 C CA . LEU A 1 210 ? -11.006 -0.723 -0.184 1.00 97.56 210 LEU A CA 1
ATOM 1604 C C . LEU A 1 210 ? -10.720 -1.498 1.102 1.00 97.56 210 LEU A C 1
ATOM 1606 O O . LEU A 1 210 ? -10.255 -0.930 2.095 1.00 97.56 210 LEU A O 1
ATOM 1610 N N . LYS A 1 211 ? -10.941 -2.814 1.058 1.00 97.12 211 LYS A N 1
ATOM 1611 C CA . LYS A 1 211 ? -10.644 -3.737 2.156 1.00 97.12 211 LYS A CA 1
ATOM 1612 C C . LYS A 1 211 ? -9.880 -4.953 1.658 1.00 97.12 211 LYS A C 1
ATOM 1614 O O . LYS A 1 211 ? -10.181 -5.494 0.599 1.00 97.12 211 LYS A O 1
ATOM 1619 N N . ALA A 1 212 ? -8.914 -5.384 2.453 1.00 97.75 212 ALA A N 1
ATOM 1620 C CA . ALA A 1 212 ? -8.128 -6.588 2.237 1.00 97.75 212 ALA A CA 1
ATOM 1621 C C . ALA A 1 212 ? -7.682 -7.155 3.592 1.00 97.75 212 ALA A C 1
ATOM 1623 O O . ALA A 1 212 ? -7.985 -6.594 4.643 1.00 97.75 212 ALA A O 1
ATOM 1624 N N . TRP A 1 213 ? -6.925 -8.244 3.575 1.00 97.50 213 TRP A N 1
ATOM 1625 C CA . TRP A 1 213 ? -6.268 -8.803 4.755 1.00 97.50 213 TRP A CA 1
ATOM 1626 C C . TRP A 1 213 ? -4.766 -8.607 4.660 1.00 97.50 213 TRP A C 1
ATOM 1628 O O . TRP A 1 213 ? -4.205 -8.760 3.577 1.00 97.50 213 TRP A O 1
ATOM 1638 N N . LEU A 1 214 ? -4.102 -8.303 5.773 1.00 96.75 214 LEU A N 1
ATOM 1639 C CA . LEU A 1 214 ? -2.650 -8.416 5.819 1.00 96.75 214 LEU A CA 1
ATOM 1640 C C . LEU A 1 214 ? -2.241 -9.891 5.846 1.00 96.75 214 LEU A C 1
ATOM 1642 O O . LEU A 1 214 ? -2.831 -10.700 6.558 1.00 96.75 214 LEU A O 1
ATOM 1646 N N . VAL A 1 215 ? -1.222 -10.232 5.058 1.00 94.75 215 VAL A N 1
ATOM 1647 C CA . VAL A 1 215 ? -0.691 -11.596 4.921 1.00 94.75 215 VAL A CA 1
ATOM 1648 C C . VAL A 1 215 ? 0.834 -11.611 4.982 1.00 94.75 215 VAL A C 1
ATOM 1650 O O . VAL A 1 215 ? 1.486 -10.567 4.903 1.00 94.75 215 VAL A O 1
ATOM 1653 N N . ALA A 1 216 ? 1.414 -12.807 5.119 1.00 90.50 216 ALA A N 1
ATOM 1654 C CA . ALA A 1 216 ? 2.856 -13.012 5.233 1.00 90.50 216 ALA A CA 1
ATOM 1655 C C . ALA A 1 216 ? 3.467 -12.155 6.360 1.00 90.50 216 ALA A C 1
ATOM 1657 O O . ALA A 1 216 ? 3.076 -12.284 7.515 1.00 90.50 216 ALA A O 1
ATOM 1658 N N . ALA A 1 217 ? 4.410 -11.267 6.040 1.00 91.25 217 ALA A N 1
ATOM 1659 C CA . ALA A 1 217 ? 5.080 -10.405 7.013 1.00 91.25 217 ALA A CA 1
ATOM 1660 C C . ALA A 1 217 ? 4.300 -9.124 7.366 1.00 91.25 217 ALA A C 1
ATOM 1662 O O . ALA A 1 217 ? 4.808 -8.297 8.125 1.00 91.25 217 ALA A O 1
ATOM 1663 N N . TYR A 1 218 ? 3.090 -8.956 6.817 1.00 94.31 218 TYR A N 1
ATOM 1664 C CA . TYR A 1 218 ? 2.166 -7.825 6.987 1.00 94.31 218 TYR A CA 1
ATOM 1665 C C . TYR A 1 218 ? 2.677 -6.505 6.418 1.00 94.31 218 TYR A C 1
ATOM 1667 O O . TYR A 1 218 ? 2.044 -5.927 5.541 1.00 94.31 218 TYR A O 1
ATOM 1675 N N . TRP A 1 219 ? 3.816 -6.025 6.900 1.00 94.88 219 TRP A N 1
ATOM 1676 C CA . TRP A 1 219 ? 4.376 -4.727 6.563 1.00 94.88 219 TRP A CA 1
ATOM 1677 C C . TRP A 1 219 ? 5.896 -4.836 6.492 1.00 94.88 219 TRP A C 1
ATOM 1679 O O . TRP A 1 219 ? 6.592 -4.897 7.506 1.00 94.88 219 TRP A O 1
ATOM 1689 N N . VAL A 1 220 ? 6.414 -4.873 5.269 1.00 95.50 220 VAL A N 1
ATOM 1690 C CA . VAL A 1 220 ? 7.819 -5.171 4.988 1.00 95.50 220 VAL A CA 1
ATOM 1691 C C . VAL A 1 220 ? 8.619 -3.923 4.677 1.00 95.50 220 VAL A C 1
ATOM 1693 O O . VAL A 1 220 ? 8.108 -2.941 4.133 1.00 95.50 220 VAL A O 1
ATOM 1696 N N . ARG A 1 221 ? 9.916 -3.987 4.980 1.00 96.50 221 ARG A N 1
ATOM 1697 C CA . ARG A 1 221 ? 10.898 -3.023 4.485 1.00 96.50 221 ARG A CA 1
ATOM 1698 C C . ARG A 1 221 ? 11.374 -3.453 3.104 1.00 96.50 221 ARG A C 1
ATOM 1700 O O . ARG A 1 221 ? 11.784 -4.596 2.923 1.00 96.50 221 ARG A O 1
ATOM 1707 N N . LEU A 1 222 ? 11.362 -2.515 2.171 1.00 97.25 222 LEU A N 1
ATOM 1708 C CA . LEU A 1 222 ? 11.829 -2.676 0.802 1.00 97.25 222 LEU A CA 1
ATOM 1709 C C . LEU A 1 222 ? 13.276 -2.204 0.665 1.00 97.25 222 LEU A C 1
ATOM 1711 O O . LEU A 1 222 ? 13.723 -1.294 1.373 1.00 97.25 222 LEU A O 1
ATOM 1715 N N . THR A 1 223 ? 13.998 -2.830 -0.254 1.00 96.31 223 THR A N 1
ATOM 1716 C CA . THR A 1 223 ? 15.383 -2.509 -0.601 1.00 96.31 223 THR A CA 1
ATOM 1717 C C . THR A 1 223 ? 15.641 -2.797 -2.077 1.00 96.31 223 THR A C 1
ATOM 1719 O O . THR A 1 223 ? 14.731 -3.238 -2.783 1.00 96.31 223 THR A O 1
ATOM 1722 N N . ASP A 1 224 ? 16.872 -2.542 -2.519 1.00 94.88 224 ASP A N 1
ATOM 1723 C CA . ASP A 1 224 ? 17.298 -2.706 -3.908 1.00 94.88 224 ASP A CA 1
ATOM 1724 C C . ASP A 1 224 ? 16.397 -1.909 -4.881 1.00 94.88 224 ASP A C 1
ATOM 1726 O O . ASP A 1 224 ? 15.649 -2.507 -5.665 1.00 94.88 224 ASP A O 1
ATOM 1730 N N . PRO A 1 225 ? 16.366 -0.562 -4.745 1.00 95.31 225 PRO A N 1
ATOM 1731 C CA . PRO A 1 225 ? 15.622 0.298 -5.651 1.00 95.31 225 PRO A CA 1
ATOM 1732 C C . PRO A 1 225 ? 16.319 0.372 -7.010 1.00 95.31 225 PRO A C 1
ATOM 1734 O O . PRO A 1 225 ? 17.543 0.450 -7.086 1.00 95.31 225 PRO A O 1
ATOM 1737 N N . ILE A 1 226 ? 15.520 0.414 -8.066 1.00 93.12 226 ILE A N 1
ATOM 1738 C CA . ILE A 1 226 ? 15.975 0.565 -9.445 1.00 93.12 226 ILE A CA 1
ATOM 1739 C C . ILE A 1 226 ? 15.168 1.661 -10.122 1.00 93.12 226 ILE A C 1
ATOM 1741 O O . ILE A 1 226 ? 13.965 1.757 -9.879 1.00 93.12 226 ILE A O 1
ATOM 1745 N N . ASP A 1 227 ? 15.797 2.494 -10.946 1.00 91.94 227 ASP A N 1
ATOM 1746 C CA . ASP A 1 227 ? 15.050 3.475 -11.731 1.00 91.94 227 ASP A CA 1
ATOM 1747 C C . ASP A 1 227 ? 14.074 2.768 -12.667 1.00 91.94 227 ASP A C 1
ATOM 1749 O O . ASP A 1 227 ? 14.424 1.812 -13.359 1.00 91.94 227 ASP A O 1
ATOM 1753 N N . CYS A 1 228 ? 12.832 3.244 -12.672 1.00 87.62 228 CYS A N 1
ATOM 1754 C CA . CYS A 1 228 ? 11.859 2.793 -13.650 1.00 87.62 228 CYS A CA 1
ATOM 1755 C C . CYS A 1 228 ? 12.303 3.243 -15.045 1.00 87.62 228 CYS A C 1
ATOM 1757 O O . CYS A 1 228 ? 12.649 4.409 -15.246 1.00 87.62 228 CYS A O 1
ATOM 1759 N N . SER A 1 229 ? 12.270 2.320 -16.006 1.00 75.62 229 SER A N 1
ATOM 1760 C CA . SER A 1 229 ? 12.527 2.630 -17.411 1.00 75.62 229 SER A CA 1
ATOM 1761 C C . SER A 1 229 ? 11.453 3.577 -17.977 1.00 75.62 229 SER A C 1
ATOM 1763 O O . SER A 1 229 ? 10.361 3.692 -17.407 1.00 75.62 229 SER A O 1
ATOM 1765 N N . PRO A 1 230 ? 11.708 4.239 -19.122 1.00 70.56 230 PRO A N 1
ATOM 1766 C CA . PRO A 1 230 ? 10.708 5.073 -19.794 1.00 70.56 230 PRO A CA 1
ATOM 1767 C C . PRO A 1 230 ? 9.388 4.344 -20.101 1.00 70.56 230 PRO A C 1
ATOM 1769 O O . PRO A 1 230 ? 8.334 4.980 -20.128 1.00 70.56 230 PRO A O 1
ATOM 1772 N N . GLU A 1 231 ? 9.418 3.013 -20.254 1.00 67.56 231 GLU A N 1
ATOM 1773 C CA . GLU A 1 231 ? 8.227 2.164 -20.438 1.00 67.56 231 GLU A CA 1
ATOM 1774 C C . GLU A 1 231 ? 7.228 2.265 -19.277 1.00 67.56 231 GLU A C 1
ATOM 1776 O O . GLU A 1 231 ? 6.045 1.981 -19.452 1.00 67.56 231 GLU A O 1
ATOM 1781 N N . PHE A 1 232 ? 7.667 2.711 -18.095 1.00 78.25 232 PHE A N 1
ATOM 1782 C CA . PHE A 1 232 ? 6.775 2.949 -16.963 1.00 78.25 232 PHE A CA 1
ATOM 1783 C C . PHE A 1 232 ? 5.704 4.005 -17.262 1.00 78.25 232 PHE A C 1
ATOM 1785 O O . PHE A 1 232 ? 4.643 3.978 -16.645 1.00 78.25 232 PHE A O 1
ATOM 1792 N N . SER A 1 233 ? 5.939 4.904 -18.223 1.00 75.44 233 SER A N 1
ATOM 1793 C CA . SER A 1 233 ? 4.929 5.875 -18.663 1.00 75.44 233 SER A CA 1
ATOM 1794 C C . SER A 1 233 ? 3.679 5.221 -19.269 1.00 75.44 233 SER A C 1
ATOM 1796 O O . SER A 1 233 ? 2.595 5.779 -19.145 1.00 75.44 233 SER A O 1
ATOM 1798 N N . CYS A 1 234 ? 3.803 4.014 -19.830 1.00 77.31 234 CYS A N 1
ATOM 1799 C CA . CYS A 1 234 ? 2.699 3.251 -20.420 1.00 77.31 234 CYS A CA 1
ATOM 1800 C C . CYS A 1 234 ? 1.975 2.349 -19.406 1.00 77.31 234 CYS A C 1
ATOM 1802 O O . CYS A 1 234 ? 1.124 1.546 -19.781 1.00 77.31 234 CYS A O 1
ATOM 1804 N N . ILE A 1 235 ? 2.313 2.422 -18.113 1.00 84.25 235 ILE A N 1
ATOM 1805 C CA . ILE A 1 235 ? 1.705 1.550 -17.096 1.00 84.25 235 ILE A CA 1
ATOM 1806 C C . ILE A 1 235 ? 0.190 1.731 -16.995 1.00 84.25 235 ILE A C 1
ATOM 1808 O O . ILE A 1 235 ? -0.534 0.774 -16.713 1.00 84.25 235 ILE A O 1
ATOM 1812 N N . ASP A 1 236 ? -0.278 2.948 -17.258 1.00 81.94 236 ASP A N 1
ATOM 1813 C CA . ASP A 1 236 ? -1.689 3.297 -17.226 1.00 81.94 236 ASP A CA 1
ATOM 1814 C C . ASP A 1 236 ? -2.452 2.746 -18.437 1.00 81.94 236 ASP A C 1
ATOM 1816 O O . ASP A 1 236 ? -3.674 2.705 -18.372 1.00 81.94 236 ASP A O 1
ATOM 1820 N N . ASP A 1 2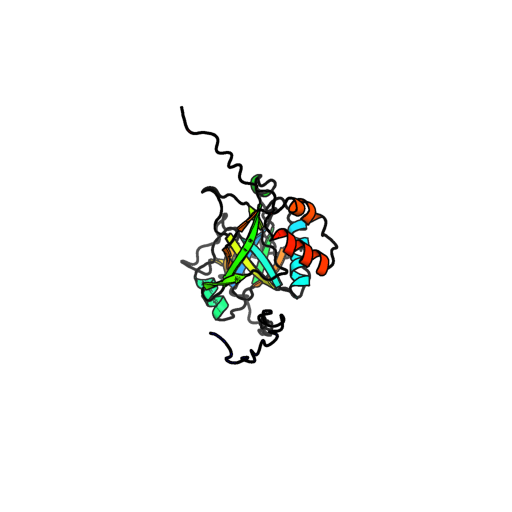37 ? -1.772 2.255 -19.481 1.00 81.88 237 ASP A N 1
ATOM 1821 C CA . ASP A 1 237 ? -2.398 1.654 -20.667 1.00 81.88 237 ASP A CA 1
ATOM 1822 C C . ASP A 1 237 ? -2.767 0.175 -20.448 1.00 81.88 237 ASP A C 1
ATOM 1824 O O . ASP A 1 237 ? -3.610 -0.377 -21.153 1.00 81.88 237 ASP A O 1
ATOM 1828 N N . LEU A 1 238 ? -2.213 -0.474 -19.417 1.00 79.88 238 LEU A N 1
ATOM 1829 C CA . LEU A 1 238 ? -2.420 -1.901 -19.115 1.00 79.88 238 LEU A CA 1
ATOM 1830 C C . LEU A 1 238 ? -3.800 -2.227 -18.513 1.00 79.88 238 LEU A C 1
ATOM 1832 O O . LEU A 1 238 ? -3.989 -3.304 -17.952 1.00 79.88 238 LEU A O 1
ATOM 1836 N N . THR A 1 239 ? -4.764 -1.308 -18.599 1.00 66.19 239 THR A N 1
ATOM 1837 C CA . THR A 1 239 ? -6.040 -1.344 -17.856 1.00 66.19 239 THR A CA 1
ATOM 1838 C C . THR A 1 239 ? -6.866 -2.619 -18.020 1.00 66.19 239 THR A C 1
ATOM 1840 O O . THR A 1 239 ? -7.489 -3.033 -17.044 1.00 66.19 239 THR A O 1
ATOM 1843 N N . ASP A 1 240 ? -6.793 -3.271 -19.183 1.00 67.00 240 ASP A N 1
ATOM 1844 C CA . ASP A 1 240 ? -7.522 -4.506 -19.508 1.00 67.00 240 ASP A CA 1
ATOM 1845 C C . ASP A 1 240 ? -6.595 -5.700 -19.792 1.00 67.00 240 ASP A C 1
ATOM 1847 O O . ASP A 1 240 ? -7.025 -6.733 -20.314 1.00 67.00 240 ASP A O 1
ATOM 1851 N N . GLY A 1 241 ? -5.316 -5.572 -19.433 1.00 70.94 241 GLY A N 1
ATOM 1852 C CA . GLY A 1 241 ? -4.305 -6.579 -19.716 1.00 70.94 241 GLY A CA 1
ATOM 1853 C C . GLY A 1 241 ? -4.622 -7.949 -19.108 1.00 70.94 241 GLY A C 1
ATOM 1854 O O . GLY A 1 241 ? -5.206 -8.102 -18.023 1.00 70.94 241 GLY A O 1
ATOM 1855 N N . SER A 1 242 ? -4.192 -8.983 -19.817 1.00 86.69 242 SER A N 1
ATOM 1856 C CA . SER A 1 242 ? -4.082 -10.336 -19.293 1.00 86.69 242 SER A CA 1
ATOM 1857 C C . SER A 1 242 ? -3.075 -10.396 -18.136 1.00 86.69 242 SER A C 1
ATOM 1859 O O . SER A 1 242 ? -2.193 -9.551 -17.975 1.00 86.69 242 SER A O 1
ATOM 1861 N N . VAL A 1 243 ? -3.186 -11.447 -17.320 1.00 91.56 243 VAL A N 1
ATOM 1862 C CA . VAL A 1 243 ? -2.198 -11.739 -16.269 1.00 91.56 243 VAL A CA 1
ATOM 1863 C C . VAL A 1 243 ? -0.787 -11.866 -16.855 1.00 91.56 243 VAL A C 1
ATOM 1865 O O . VAL A 1 243 ? 0.170 -11.420 -16.228 1.00 91.56 243 VAL A O 1
ATOM 1868 N N . ASP A 1 244 ? -0.654 -12.417 -18.060 1.00 92.75 244 ASP A N 1
ATOM 1869 C CA . ASP A 1 244 ? 0.643 -12.610 -18.708 1.00 92.75 244 ASP A CA 1
ATOM 1870 C C . ASP A 1 244 ? 1.268 -11.287 -19.158 1.00 92.75 244 ASP A C 1
ATOM 1872 O O . ASP A 1 244 ? 2.457 -11.069 -18.925 1.00 92.75 244 ASP A O 1
ATOM 1876 N N . GLU A 1 245 ? 0.479 -10.376 -19.732 1.00 92.31 245 GLU A N 1
ATOM 1877 C CA . GLU A 1 245 ? 0.944 -9.026 -20.086 1.00 92.31 245 GLU A CA 1
ATOM 1878 C C . GLU A 1 245 ? 1.409 -8.257 -18.849 1.00 92.31 245 GLU A C 1
ATOM 1880 O O . GLU A 1 245 ? 2.467 -7.626 -18.872 1.00 92.31 245 GLU A O 1
ATOM 1885 N N . TRP A 1 246 ? 0.667 -8.374 -17.743 1.00 94.06 246 TRP A N 1
ATOM 1886 C CA . TRP A 1 246 ? 1.074 -7.801 -16.464 1.00 94.06 246 TRP A CA 1
ATOM 1887 C C . TRP A 1 246 ? 2.412 -8.374 -15.984 1.00 94.06 246 TRP A C 1
ATOM 1889 O O . TRP A 1 246 ? 3.321 -7.616 -15.653 1.00 94.06 246 TRP A O 1
ATOM 1899 N N . LEU A 1 247 ? 2.574 -9.699 -15.981 1.00 94.12 247 LEU A N 1
ATOM 1900 C CA . LEU A 1 247 ? 3.819 -10.342 -15.549 1.00 94.12 247 LEU A CA 1
ATOM 1901 C C . LEU A 1 247 ? 5.016 -9.910 -16.403 1.00 94.12 247 LEU A C 1
ATOM 1903 O O . LEU A 1 247 ? 6.065 -9.575 -15.858 1.00 94.12 247 LEU A O 1
ATOM 1907 N N . GLN A 1 248 ? 4.850 -9.870 -17.726 1.00 92.19 248 GLN A N 1
ATOM 1908 C CA . GLN A 1 248 ? 5.899 -9.417 -18.640 1.00 92.19 248 GLN A CA 1
ATOM 1909 C C . GLN A 1 248 ? 6.263 -7.948 -18.409 1.00 92.19 248 GLN A C 1
ATOM 1911 O O . GLN A 1 248 ? 7.441 -7.595 -18.447 1.00 92.19 248 GLN A O 1
ATOM 1916 N N . PHE A 1 249 ? 5.270 -7.091 -18.158 1.00 92.06 249 PHE A N 1
ATOM 1917 C CA . PHE A 1 249 ? 5.515 -5.695 -17.818 1.00 92.06 249 PHE A CA 1
ATOM 1918 C C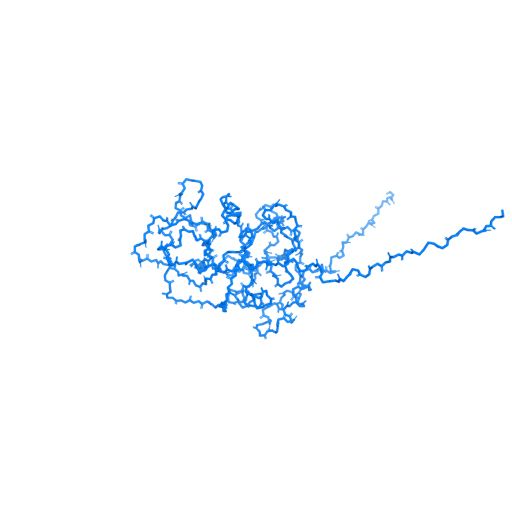 . PHE A 1 249 ? 6.296 -5.564 -16.508 1.00 92.06 249 PHE A C 1
ATOM 1920 O O . PHE A 1 249 ? 7.271 -4.821 -16.456 1.00 92.06 249 PHE A O 1
ATOM 1927 N N . VAL A 1 250 ? 5.905 -6.294 -15.459 1.00 92.75 250 VAL A N 1
ATOM 1928 C CA . VAL A 1 250 ? 6.593 -6.240 -14.162 1.00 92.75 250 VAL A CA 1
ATOM 1929 C C . VAL A 1 250 ? 8.036 -6.716 -14.271 1.00 92.75 250 VAL A C 1
ATOM 1931 O O . VAL A 1 250 ? 8.911 -6.100 -13.657 1.00 92.75 250 VAL A O 1
ATOM 1934 N N . ASP A 1 251 ? 8.290 -7.771 -15.048 1.00 91.06 251 ASP A N 1
ATOM 1935 C CA . ASP A 1 251 ? 9.647 -8.238 -15.316 1.00 91.06 251 ASP A CA 1
ATOM 1936 C C . ASP A 1 251 ? 10.468 -7.091 -15.934 1.00 91.06 251 ASP A C 1
ATOM 1938 O O . ASP A 1 251 ? 11.459 -6.669 -15.339 1.00 91.06 251 ASP A O 1
ATOM 1942 N N . ARG A 1 252 ? 10.005 -6.484 -17.039 1.00 90.12 252 ARG A N 1
ATOM 1943 C CA . ARG A 1 252 ? 10.699 -5.350 -17.687 1.00 90.12 252 ARG A CA 1
ATOM 1944 C C . ARG A 1 252 ? 10.884 -4.144 -16.763 1.00 90.12 252 ARG A C 1
ATOM 1946 O O . ARG A 1 252 ? 11.982 -3.607 -16.678 1.00 90.12 252 ARG A O 1
ATOM 1953 N N . ALA A 1 253 ? 9.849 -3.753 -16.018 1.00 89.19 253 ALA A N 1
ATOM 1954 C CA . ALA A 1 253 ? 9.876 -2.597 -15.119 1.00 89.19 253 ALA A CA 1
ATOM 1955 C C . ALA A 1 253 ? 10.851 -2.753 -13.934 1.00 89.19 253 ALA A C 1
ATOM 1957 O O . ALA A 1 253 ? 11.180 -1.770 -13.268 1.00 89.19 253 ALA A O 1
ATOM 1958 N N . ARG A 1 254 ? 11.287 -3.983 -13.633 1.00 89.69 254 ARG A N 1
ATOM 1959 C CA . ARG A 1 254 ? 12.249 -4.304 -12.567 1.00 89.69 254 ARG A CA 1
ATOM 1960 C C . ARG A 1 254 ? 13.667 -4.561 -13.071 1.00 89.69 254 ARG A C 1
ATOM 1962 O O . ARG A 1 254 ? 14.545 -4.853 -12.252 1.00 89.69 254 ARG A O 1
ATOM 1969 N N . HIS A 1 255 ? 13.897 -4.466 -14.373 1.00 85.06 255 HIS A N 1
ATOM 1970 C CA . HIS A 1 255 ? 15.227 -4.529 -14.964 1.00 85.06 255 HIS A CA 1
ATOM 1971 C C . HIS A 1 255 ? 15.796 -3.125 -15.178 1.00 85.06 255 HIS A C 1
ATOM 1973 O O . HIS A 1 255 ? 15.055 -2.144 -15.231 1.00 85.06 255 HIS A O 1
ATOM 1979 N N . GLU A 1 256 ? 17.128 -3.023 -15.200 1.00 66.00 256 GLU A N 1
ATOM 1980 C CA . GLU A 1 256 ? 17.794 -1.728 -15.348 1.00 66.00 256 GLU A CA 1
ATOM 1981 C C . GLU A 1 256 ? 17.435 -1.164 -16.713 1.00 66.00 256 GLU A C 1
ATOM 1983 O O . GLU A 1 256 ? 17.493 -1.859 -17.725 1.00 66.00 256 GLU A O 1
ATOM 1988 N N . SER A 1 257 ? 17.053 0.109 -16.735 1.00 60.00 257 SER A N 1
ATOM 1989 C CA . SER A 1 257 ? 17.049 0.853 -17.981 1.00 60.00 257 SER A CA 1
ATOM 1990 C C . SER A 1 257 ? 18.506 0.940 -18.435 1.00 60.00 257 SER A C 1
ATOM 1992 O O . SER A 1 257 ? 19.276 1.676 -17.825 1.00 60.00 257 SER A O 1
ATOM 1994 N N . GLU A 1 258 ? 18.890 0.233 -19.502 1.00 49.59 258 GLU A N 1
ATOM 1995 C CA . GLU A 1 258 ? 20.241 0.268 -20.108 1.00 49.59 258 GLU A CA 1
ATOM 1996 C C . GLU A 1 258 ? 20.671 1.673 -20.608 1.00 49.59 258 GLU A C 1
ATOM 1998 O O . GLU A 1 258 ? 21.701 1.834 -21.248 1.00 49.59 258 GLU A O 1
ATOM 2003 N N . LEU A 1 259 ? 19.910 2.728 -20.303 1.00 48.34 259 LEU A N 1
ATOM 2004 C CA . LEU A 1 259 ? 20.139 4.105 -20.746 1.00 48.34 259 LEU A CA 1
ATOM 2005 C C . LEU A 1 259 ? 20.953 4.968 -19.768 1.00 48.34 259 LEU A C 1
ATOM 2007 O O . LEU A 1 259 ? 20.976 6.188 -19.912 1.00 48.34 259 LEU A O 1
ATOM 2011 N N . ALA A 1 260 ? 21.640 4.374 -18.794 1.00 40.62 260 ALA A N 1
ATOM 2012 C CA . ALA A 1 260 ? 22.606 5.094 -17.967 1.00 40.62 260 ALA A CA 1
ATOM 2013 C C . ALA A 1 260 ? 24.038 4.709 -18.359 1.00 40.62 260 ALA A C 1
ATOM 2015 O O . ALA A 1 260 ? 24.742 4.061 -17.593 1.00 40.62 260 ALA A O 1
ATOM 2016 N N . GLU A 1 261 ? 24.478 5.129 -19.548 1.00 33.41 261 GLU A N 1
ATOM 2017 C CA . GLU A 1 261 ? 25.912 5.274 -19.823 1.00 33.41 261 GLU A CA 1
ATOM 2018 C C . GLU A 1 261 ? 26.468 6.343 -18.862 1.00 33.41 261 GLU A C 1
ATOM 2020 O O . GLU A 1 261 ? 26.060 7.510 -18.940 1.00 33.41 261 GLU A O 1
ATOM 2025 N N . PRO A 1 262 ? 27.374 6.009 -17.925 1.00 40.66 262 PRO A N 1
ATOM 2026 C CA . PRO A 1 262 ? 28.077 7.028 -17.169 1.00 40.66 262 PRO A CA 1
ATOM 2027 C C . PRO A 1 262 ? 29.031 7.746 -18.125 1.00 40.66 262 PRO A C 1
ATOM 2029 O O . PRO A 1 262 ? 29.955 7.140 -18.663 1.00 40.66 262 PRO A O 1
ATOM 2032 N N . SER A 1 263 ? 28.848 9.055 -18.318 1.00 39.44 263 SER A N 1
ATOM 2033 C CA . SER A 1 263 ? 29.808 9.882 -19.049 1.00 39.44 263 SER A CA 1
ATOM 2034 C C . SER A 1 263 ? 31.121 9.991 -18.259 1.00 39.44 263 SER A C 1
ATOM 2036 O O . SER A 1 263 ? 31.390 10.982 -17.580 1.00 39.44 263 SER A O 1
ATOM 2038 N N . HIS A 1 264 ? 31.963 8.967 -18.343 1.00 41.41 264 HIS A N 1
ATOM 2039 C CA . HIS A 1 264 ? 33.382 9.058 -18.039 1.00 41.41 264 HIS A CA 1
ATOM 2040 C C . HIS A 1 264 ? 34.134 9.334 -19.340 1.00 41.41 264 HIS A C 1
ATOM 2042 O O . HIS A 1 264 ? 34.727 8.446 -19.940 1.00 41.41 264 HIS A O 1
ATOM 2048 N N . ALA A 1 265 ? 34.150 10.600 -19.754 1.00 36.25 265 ALA A N 1
ATOM 2049 C CA . ALA A 1 265 ? 35.233 11.100 -20.587 1.00 36.25 265 ALA A CA 1
ATOM 2050 C C . ALA A 1 265 ? 36.273 11.749 -19.667 1.00 36.25 265 ALA A C 1
ATOM 2052 O O . ALA A 1 265 ? 36.206 12.931 -19.337 1.00 36.25 265 ALA A O 1
ATOM 2053 N N . GLN A 1 266 ? 37.232 10.934 -19.227 1.00 39.72 266 GLN A N 1
ATOM 2054 C CA . GLN A 1 266 ? 38.576 11.420 -18.941 1.00 39.72 266 GLN A CA 1
ATOM 2055 C C . GLN A 1 266 ? 39.169 11.990 -20.235 1.00 39.72 266 GLN A C 1
ATOM 2057 O O . GLN A 1 266 ? 39.313 11.258 -21.207 1.00 39.72 266 GLN A O 1
ATOM 2062 N N . GLN A 1 267 ? 39.554 13.263 -20.213 1.00 37.56 267 GLN A N 1
ATOM 2063 C CA . GLN A 1 267 ? 40.616 13.883 -21.016 1.00 37.56 267 GLN A CA 1
ATOM 2064 C C . GLN A 1 267 ? 40.884 15.253 -20.361 1.00 37.56 267 GLN A C 1
ATOM 2066 O O . GLN A 1 267 ? 39.968 16.047 -20.219 1.00 37.56 267 GLN A O 1
ATOM 2071 N N . GLY A 1 268 ? 42.069 15.595 -19.869 1.00 32.84 268 GLY A N 1
ATOM 2072 C CA . GLY A 1 268 ? 43.343 14.903 -19.909 1.00 32.84 268 GLY A CA 1
ATOM 2073 C C . GLY A 1 268 ? 44.294 15.465 -18.851 1.00 32.84 268 GLY A C 1
ATOM 2074 O O . GLY A 1 268 ? 44.115 16.559 -18.321 1.00 32.84 268 GLY A O 1
ATOM 2075 N N . CYS A 1 269 ? 45.293 14.651 -18.541 1.00 40.31 269 CYS A N 1
ATOM 2076 C CA . CYS A 1 269 ? 46.487 15.021 -17.802 1.00 40.31 269 CYS A CA 1
ATOM 2077 C C . CYS A 1 269 ? 47.559 15.488 -18.810 1.00 40.31 269 CYS A C 1
ATOM 2079 O O . CYS A 1 269 ? 47.622 14.926 -19.903 1.00 40.31 269 CYS A O 1
ATOM 2081 N N . LEU A 1 270 ? 48.424 16.411 -18.369 1.00 38.44 270 LEU A N 1
ATOM 2082 C CA . LEU A 1 270 ? 49.739 16.801 -18.921 1.00 38.44 270 LEU A CA 1
ATOM 2083 C C . LEU A 1 270 ? 49.743 17.707 -20.168 1.00 38.44 270 LEU A C 1
ATOM 2085 O O . LEU A 1 270 ? 49.591 17.239 -21.292 1.00 38.44 270 LEU A O 1
ATOM 2089 N N . LEU A 1 271 ? 50.038 18.998 -19.973 1.00 45.62 271 LEU A N 1
ATOM 2090 C CA . LEU A 1 271 ? 51.408 19.542 -19.903 1.00 45.62 271 LEU A CA 1
ATOM 2091 C C . LEU A 1 271 ? 51.429 20.826 -19.063 1.00 45.62 271 LEU A C 1
ATOM 2093 O O . LEU A 1 271 ? 50.423 21.568 -19.113 1.00 45.62 271 LEU A O 1
#